Protein AF-A0A9E3Y8P4-F1 (afdb_monomer_lite)

Foldseek 3Di:
DDPQFCVLFLHAQQQLVVLCVVLVQDLVLLVLLLVCLVVLLVCLLVLLLVLVVVQCPPVVSVVLLCVLCVVVVHDSVVSSVVSSVVRSVVSSCLSCCSVVSCGRVNLRVLLVVLLVCVVSVPPLCVVVVSVVSSLVSLLVSLCVPQAVPDFDPDDVPDDDDPNVVSVVSSVSNSSSSVSSVVSSSVSSVSNNVCVVCVVVPNRLSPQDDDSNHTSVVVCVVVVVVVVVVVVVVVVVVVVVVVVVVD

Radius of gyration: 23.37 Å; chains: 1; bounding box: 54×44×91 Å

Structure (mmCIF, N/CA/C/O backbone):
data_AF-A0A9E3Y8P4-F1
#
_entry.id   AF-A0A9E3Y8P4-F1
#
loop_
_atom_site.group_PDB
_atom_site.id
_atom_site.type_symbol
_atom_site.label_atom_id
_atom_site.label_alt_id
_atom_site.label_comp_id
_atom_site.label_asym_id
_atom_site.label_entity_id
_atom_site.label_seq_id
_atom_site.pdbx_PDB_ins_code
_atom_site.Cartn_x
_atom_site.Cartn_y
_atom_site.Cartn_z
_atom_site.occupancy
_atom_site.B_iso_or_equiv
_atom_site.auth_seq_id
_atom_site.auth_comp_id
_atom_site.auth_asym_id
_atom_site.auth_atom_id
_atom_site.pdbx_PDB_model_num
ATOM 1 N N . MET A 1 1 ? -21.099 2.204 9.400 1.00 50.00 1 MET A N 1
ATOM 2 C CA . MET A 1 1 ? -19.645 2.010 9.243 1.00 50.00 1 MET A CA 1
ATOM 3 C C . MET A 1 1 ? -19.016 3.368 9.356 1.00 50.00 1 MET A C 1
ATOM 5 O O . MET A 1 1 ? -19.491 4.284 8.694 1.00 50.00 1 MET A O 1
ATOM 9 N N . HIS A 1 2 ? -18.039 3.498 10.237 1.00 60.56 2 HIS A N 1
ATOM 10 C CA . HIS A 1 2 ? -17.258 4.713 10.353 1.00 60.56 2 HIS A CA 1
ATOM 11 C C . HIS A 1 2 ? -16.521 4.970 9.036 1.00 60.56 2 HIS A C 1
ATOM 13 O O . HIS A 1 2 ? -16.090 4.033 8.356 1.00 60.56 2 HIS A O 1
ATOM 19 N N . ASN A 1 3 ? -16.475 6.232 8.630 1.00 79.00 3 ASN A N 1
ATOM 20 C CA . ASN A 1 3 ? -15.798 6.638 7.412 1.00 79.00 3 ASN A CA 1
ATOM 21 C C . ASN A 1 3 ? -14.308 6.800 7.732 1.00 79.00 3 ASN A C 1
ATOM 23 O O . ASN A 1 3 ? -13.892 7.871 8.151 1.00 79.00 3 ASN A O 1
ATOM 27 N N . LEU A 1 4 ? -13.540 5.717 7.607 1.00 88.12 4 LEU A N 1
ATOM 28 C CA . LEU A 1 4 ? -12.097 5.677 7.868 1.00 88.12 4 LEU A CA 1
ATOM 29 C C . LEU A 1 4 ? -11.310 6.251 6.678 1.00 88.12 4 LEU A C 1
ATOM 31 O O . LEU A 1 4 ? -10.606 5.529 5.968 1.00 88.12 4 LEU A O 1
ATOM 35 N N . ASP A 1 5 ? -11.507 7.542 6.425 1.00 93.81 5 ASP A N 1
ATOM 36 C CA . ASP A 1 5 ? -10.852 8.305 5.364 1.00 93.81 5 ASP A CA 1
ATOM 37 C C . ASP A 1 5 ? -9.776 9.258 5.914 1.00 93.81 5 ASP A C 1
ATOM 39 O O . ASP A 1 5 ? -9.575 9.393 7.127 1.00 93.81 5 ASP A O 1
ATOM 43 N N . ALA A 1 6 ? -9.062 9.934 5.013 1.00 95.56 6 ALA A N 1
ATOM 44 C CA . ALA A 1 6 ? -8.025 10.886 5.386 1.00 95.56 6 ALA A CA 1
ATOM 45 C C . ALA A 1 6 ? -8.557 11.998 6.308 1.00 95.56 6 ALA A C 1
ATOM 47 O O . ALA A 1 6 ? -7.882 12.375 7.264 1.00 95.56 6 ALA A O 1
ATOM 48 N N . ILE A 1 7 ? -9.784 12.485 6.088 1.00 95.19 7 ILE A N 1
ATOM 49 C CA . ILE A 1 7 ? -10.394 13.543 6.911 1.00 95.19 7 ILE A CA 1
ATOM 50 C C . ILE A 1 7 ? -10.632 13.039 8.338 1.00 95.19 7 ILE A C 1
ATOM 52 O O . ILE A 1 7 ? -10.321 13.742 9.308 1.00 95.19 7 ILE A O 1
ATOM 56 N N . HIS A 1 8 ? -11.145 11.818 8.479 1.00 95.56 8 HIS A N 1
ATOM 57 C CA . HIS A 1 8 ? -11.371 11.172 9.766 1.00 95.56 8 HIS A CA 1
ATOM 58 C C . HIS A 1 8 ? -10.068 10.903 10.526 1.00 95.56 8 HIS A C 1
ATOM 60 O O . HIS A 1 8 ? -10.041 11.034 11.749 1.00 95.56 8 HIS A O 1
ATOM 66 N N . PHE A 1 9 ? -8.958 10.648 9.836 1.00 96.44 9 PHE A N 1
ATOM 67 C CA . PHE A 1 9 ? -7.642 10.553 10.477 1.00 96.44 9 PHE A CA 1
ATOM 68 C C . PHE A 1 9 ? -6.912 11.895 10.617 1.00 96.44 9 PHE A C 1
ATOM 70 O O . PHE A 1 9 ? -5.906 11.968 11.310 1.00 96.44 9 PHE A O 1
ATOM 77 N N . GLY A 1 10 ? -7.423 12.983 10.036 1.00 96.75 10 GLY A N 1
ATOM 78 C CA . GLY A 1 10 ? -6.755 14.290 10.061 1.00 96.75 10 GLY A CA 1
ATOM 79 C C . GLY A 1 10 ? -5.543 14.357 9.127 1.00 96.75 10 GLY A C 1
ATOM 80 O O . GLY A 1 10 ? -4.701 15.244 9.257 1.00 96.75 10 GLY A O 1
ATOM 81 N N . ILE A 1 11 ? -5.453 13.427 8.178 1.00 97.75 11 ILE A N 1
ATOM 82 C CA . ILE A 1 11 ? -4.401 13.355 7.171 1.00 97.75 11 ILE A CA 1
ATOM 83 C C . ILE A 1 11 ? -4.663 14.431 6.119 1.00 97.75 11 ILE A C 1
ATOM 85 O O . ILE A 1 11 ? -5.759 14.556 5.569 1.00 97.75 11 ILE A O 1
ATOM 89 N N . ASN A 1 12 ? -3.640 15.231 5.857 1.00 97.12 12 ASN A N 1
ATOM 90 C CA . ASN A 1 12 ? -3.661 16.328 4.904 1.00 97.12 12 ASN A CA 1
ATOM 91 C C . ASN A 1 12 ? -2.316 16.385 4.166 1.00 97.12 12 ASN A C 1
ATOM 93 O O . ASN A 1 12 ? -1.391 15.641 4.479 1.00 97.12 12 ASN A O 1
ATOM 97 N N . GLU A 1 13 ? -2.184 17.264 3.175 1.00 96.44 13 GLU A N 1
ATOM 98 C CA . GLU A 1 13 ? -0.958 17.300 2.371 1.00 96.44 13 GLU A CA 1
ATOM 99 C C . GLU A 1 13 ? 0.291 17.695 3.186 1.00 96.44 13 GLU A C 1
ATOM 101 O O . GLU A 1 13 ? 1.379 17.201 2.903 1.00 96.44 13 GLU A O 1
ATOM 106 N N . SER A 1 14 ? 0.149 18.520 4.233 1.00 96.12 14 SER A N 1
ATOM 107 C CA . SER A 1 14 ? 1.275 18.919 5.088 1.00 96.12 14 SER A CA 1
ATOM 108 C C . SER A 1 14 ? 1.845 17.725 5.857 1.00 96.12 14 SER A C 1
ATOM 110 O O . SER A 1 14 ? 3.028 17.410 5.719 1.00 96.12 14 SER A O 1
ATOM 112 N N . ASN A 1 15 ? 1.013 16.998 6.612 1.00 97.12 15 ASN A N 1
ATOM 113 C CA . ASN A 1 15 ? 1.491 15.830 7.364 1.00 97.12 15 ASN A CA 1
ATOM 114 C C . ASN A 1 15 ? 1.856 14.643 6.451 1.00 97.12 15 ASN A C 1
ATOM 116 O O . ASN A 1 15 ? 2.842 13.950 6.713 1.00 97.12 15 ASN A O 1
ATOM 120 N N . LEU A 1 16 ? 1.180 14.474 5.309 1.00 97.94 16 LEU A N 1
ATOM 121 C CA . LEU A 1 16 ? 1.556 13.467 4.316 1.00 97.94 16 LEU A CA 1
ATOM 122 C C . LEU A 1 16 ? 2.923 13.765 3.677 1.00 97.94 16 LEU A C 1
ATOM 124 O O . LEU A 1 16 ? 3.704 12.841 3.438 1.00 97.94 16 LEU A O 1
ATOM 128 N N . SER A 1 17 ? 3.264 15.040 3.463 1.00 96.94 17 SER A N 1
ATOM 129 C CA . SER A 1 17 ? 4.591 15.418 2.964 1.00 96.94 17 SER A CA 1
ATOM 130 C C . SER A 1 17 ? 5.720 15.007 3.911 1.00 96.94 17 SER A C 1
ATOM 132 O O . SER A 1 17 ? 6.745 14.504 3.447 1.00 96.94 17 SER A O 1
ATOM 134 N N . ARG A 1 18 ? 5.501 15.084 5.232 1.00 97.06 18 ARG A N 1
ATOM 135 C CA . ARG A 1 18 ? 6.465 14.591 6.229 1.00 97.06 18 ARG A CA 1
ATOM 136 C C . ARG A 1 18 ? 6.639 13.084 6.182 1.00 97.06 18 ARG A C 1
ATOM 138 O O . ARG A 1 18 ? 7.753 12.597 6.343 1.00 97.06 18 ARG A O 1
ATOM 145 N N . ARG A 1 19 ? 5.563 12.331 5.938 1.00 97.94 19 ARG A N 1
ATOM 146 C CA . ARG A 1 19 ? 5.650 10.874 5.761 1.00 97.94 19 ARG A CA 1
ATOM 147 C C . ARG A 1 19 ? 6.527 10.524 4.558 1.00 97.94 19 ARG A C 1
ATOM 149 O O . ARG A 1 19 ? 7.381 9.646 4.671 1.00 97.94 19 ARG A O 1
ATOM 156 N N . ARG A 1 20 ? 6.385 11.255 3.442 1.00 98.31 20 ARG A N 1
ATOM 157 C CA . ARG A 1 20 ? 7.263 11.113 2.262 1.00 98.31 20 ARG A CA 1
ATOM 158 C C . ARG A 1 20 ? 8.713 11.491 2.570 1.00 98.31 20 ARG A C 1
ATOM 160 O O . ARG A 1 20 ? 9.615 10.741 2.204 1.00 98.31 20 ARG A O 1
ATOM 167 N N . GLU A 1 21 ? 8.943 12.586 3.294 1.00 97.81 21 GLU A N 1
ATOM 168 C CA . GLU A 1 21 ? 10.281 12.984 3.758 1.00 97.81 21 GLU A CA 1
ATOM 169 C C . GLU A 1 21 ? 10.918 11.900 4.644 1.00 97.81 21 GLU A C 1
ATOM 171 O O . GLU A 1 21 ? 12.069 11.516 4.426 1.00 97.81 21 GLU A O 1
ATOM 176 N N . PHE A 1 22 ? 10.155 11.345 5.590 1.00 98.00 22 PHE A N 1
ATOM 177 C CA . PHE A 1 22 ? 10.608 10.302 6.510 1.00 98.00 22 PHE A CA 1
ATOM 178 C C . PHE A 1 22 ? 11.074 9.041 5.772 1.00 98.00 22 PHE A C 1
ATOM 180 O O . PHE A 1 22 ? 12.139 8.502 6.081 1.00 98.00 22 PHE A O 1
ATOM 187 N N . VAL A 1 23 ? 10.328 8.602 4.751 1.00 98.19 23 VAL A N 1
ATOM 188 C CA . VAL A 1 23 ? 10.732 7.468 3.895 1.00 98.19 23 VAL A CA 1
ATOM 189 C C . VAL A 1 23 ? 11.715 7.870 2.790 1.00 98.19 23 VAL A C 1
ATOM 191 O O . VAL A 1 23 ? 12.126 7.024 2.001 1.00 98.19 23 VAL A O 1
ATOM 194 N N . ARG A 1 24 ? 12.131 9.142 2.739 1.00 98.38 24 ARG A N 1
ATOM 195 C CA . ARG A 1 24 ? 13.047 9.709 1.737 1.00 98.38 24 ARG A CA 1
ATOM 196 C C . ARG A 1 24 ? 12.552 9.543 0.296 1.00 98.38 24 ARG A C 1
ATOM 198 O O . ARG A 1 24 ? 13.364 9.280 -0.593 1.00 98.38 24 ARG A O 1
ATOM 205 N N . LEU A 1 25 ? 11.243 9.666 0.080 1.00 98.38 25 LEU A N 1
ATOM 206 C CA . LEU A 1 25 ? 10.613 9.661 -1.241 1.00 98.38 25 LEU A CA 1
ATOM 207 C C . LEU A 1 25 ? 10.696 11.069 -1.843 1.00 98.38 25 LEU A C 1
ATOM 209 O O . LEU A 1 25 ? 10.019 11.988 -1.382 1.00 98.38 25 LEU A O 1
ATOM 213 N N . THR A 1 26 ? 11.575 11.244 -2.827 1.00 97.50 26 THR A N 1
ATOM 214 C CA . THR A 1 26 ? 11.961 12.547 -3.383 1.00 97.50 26 THR A CA 1
ATOM 215 C C . THR A 1 26 ? 11.425 12.762 -4.800 1.00 97.50 26 THR A C 1
ATOM 217 O O . THR A 1 26 ? 10.903 11.853 -5.448 1.00 97.50 26 THR A O 1
ATOM 220 N N . ALA A 1 27 ? 11.620 13.972 -5.330 1.00 97.44 27 ALA A N 1
ATOM 221 C CA . ALA A 1 27 ? 11.331 14.279 -6.730 1.00 97.44 27 ALA A CA 1
ATOM 222 C C . ALA A 1 27 ? 12.151 13.420 -7.719 1.00 97.44 27 ALA A C 1
ATOM 224 O O . ALA A 1 27 ? 11.674 13.125 -8.813 1.00 97.44 27 ALA A O 1
ATOM 225 N N . GLU A 1 28 ? 13.358 12.976 -7.347 1.00 98.00 28 GLU A N 1
ATOM 226 C CA . GLU A 1 28 ? 14.173 12.077 -8.182 1.00 98.00 28 GLU A CA 1
ATOM 227 C C . GLU A 1 28 ? 13.549 10.680 -8.284 1.00 98.00 28 GLU A C 1
ATOM 229 O O . GLU A 1 28 ? 13.568 10.069 -9.357 1.00 98.00 28 GLU A O 1
ATOM 234 N N . ASP A 1 29 ? 12.942 10.193 -7.196 1.00 98.69 29 ASP A N 1
ATOM 235 C CA . ASP A 1 29 ? 12.161 8.954 -7.218 1.00 98.69 29 ASP A CA 1
ATOM 236 C C . ASP A 1 29 ? 10.940 9.109 -8.137 1.00 98.69 29 ASP A C 1
ATOM 238 O O . ASP A 1 29 ? 10.631 8.207 -8.914 1.00 98.69 29 ASP A O 1
ATOM 242 N N . ALA A 1 30 ? 10.275 10.270 -8.108 1.00 98.50 30 ALA A N 1
ATOM 243 C CA . ALA A 1 30 ? 9.147 10.547 -8.994 1.00 98.50 30 ALA A CA 1
ATOM 244 C C . ALA A 1 30 ? 9.559 10.561 -10.475 1.00 98.50 30 ALA A C 1
ATOM 246 O O . ALA A 1 30 ? 8.845 10.006 -11.307 1.00 98.50 30 ALA A O 1
ATOM 247 N N . VAL A 1 31 ? 10.709 11.149 -10.822 1.00 98.50 31 VAL A N 1
ATOM 248 C CA . VAL A 1 31 ? 11.250 11.085 -12.193 1.00 98.50 31 VAL A CA 1
ATOM 249 C C . VAL A 1 31 ? 11.540 9.635 -12.585 1.00 98.50 31 VAL A C 1
ATOM 251 O O . VAL A 1 31 ? 11.034 9.171 -13.606 1.00 98.50 31 VAL A O 1
ATOM 254 N N . THR A 1 32 ? 12.265 8.904 -11.734 1.00 98.44 32 THR A N 1
ATOM 255 C CA . THR A 1 32 ? 12.636 7.499 -11.971 1.00 98.44 32 THR A CA 1
ATOM 256 C C . THR A 1 32 ? 11.401 6.624 -12.208 1.00 98.44 32 THR A C 1
ATOM 258 O O . THR A 1 32 ? 11.361 5.837 -13.150 1.00 98.44 32 THR A O 1
ATOM 261 N N . LEU A 1 33 ? 10.359 6.767 -11.384 1.00 98.69 33 LEU A N 1
ATOM 262 C CA . LEU A 1 33 ? 9.161 5.935 -11.493 1.00 98.69 33 LEU A CA 1
ATOM 263 C C . LEU A 1 33 ? 8.238 6.355 -12.645 1.00 98.69 33 LEU A C 1
ATOM 265 O O . LEU A 1 33 ? 7.609 5.479 -13.237 1.00 98.69 33 LEU A O 1
ATOM 269 N N . LYS A 1 34 ? 8.212 7.637 -13.041 1.00 98.62 34 LYS A N 1
ATOM 270 C CA . LYS A 1 34 ? 7.500 8.084 -14.256 1.00 98.62 34 LYS A CA 1
ATOM 271 C C . LYS A 1 34 ? 8.059 7.437 -15.518 1.00 98.62 34 LYS A C 1
ATOM 273 O O . LYS A 1 34 ? 7.292 6.961 -16.351 1.00 98.62 34 LYS A O 1
ATOM 278 N N . GLU A 1 35 ? 9.384 7.385 -15.647 1.00 98.38 35 GLU A N 1
ATOM 279 C CA . GLU A 1 35 ? 10.054 6.756 -16.796 1.00 98.38 35 GLU A CA 1
ATOM 280 C C . GLU A 1 35 ? 9.741 5.254 -16.900 1.00 98.38 35 GLU A C 1
ATOM 282 O O . GLU A 1 35 ? 9.720 4.691 -17.994 1.00 98.38 35 GLU A O 1
ATOM 287 N N . MET A 1 36 ? 9.418 4.623 -15.769 1.00 98.69 36 MET A N 1
ATOM 288 C CA . MET A 1 36 ? 9.113 3.197 -15.659 1.00 98.69 36 MET A CA 1
ATOM 289 C C . MET A 1 36 ? 7.616 2.857 -15.773 1.00 98.69 36 MET A C 1
ATOM 291 O O . MET A 1 36 ? 7.264 1.679 -15.703 1.00 98.69 36 MET A O 1
ATOM 295 N N . ILE A 1 37 ? 6.727 3.835 -15.997 1.00 98.75 37 ILE A N 1
ATOM 296 C CA . ILE A 1 37 ? 5.281 3.586 -16.167 1.00 98.75 37 ILE A CA 1
ATOM 297 C C . ILE A 1 37 ? 4.988 2.587 -17.304 1.00 98.75 37 ILE A C 1
ATOM 299 O O . ILE A 1 37 ? 4.241 1.639 -17.050 1.00 98.75 37 ILE A O 1
ATOM 303 N N . PRO A 1 38 ? 5.563 2.718 -18.523 1.00 98.62 38 PRO A N 1
ATOM 304 C CA . PRO A 1 38 ? 5.308 1.752 -19.594 1.00 98.62 38 PRO A CA 1
ATOM 305 C C . PRO A 1 38 ? 5.752 0.336 -19.211 1.00 98.62 38 PRO A C 1
ATOM 307 O O . PRO A 1 38 ? 5.013 -0.624 -19.404 1.00 98.62 38 PRO A O 1
ATOM 310 N N . TRP A 1 39 ? 6.920 0.215 -18.568 1.00 98.56 39 TRP A N 1
ATOM 311 C CA . TRP A 1 39 ? 7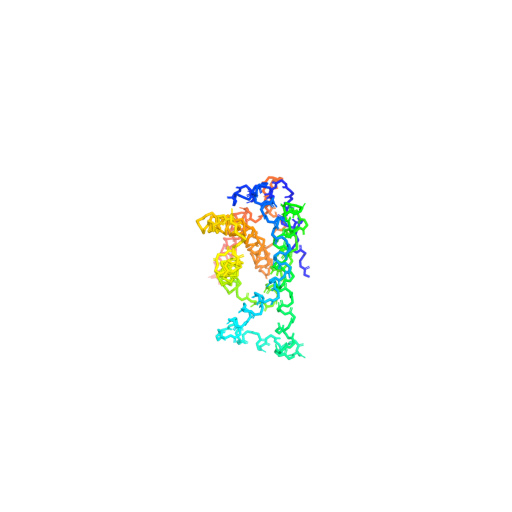.413 -1.070 -18.075 1.00 98.56 39 TRP A CA 1
ATOM 312 C C . TRP A 1 39 ? 6.445 -1.695 -17.062 1.00 98.56 39 TRP A C 1
ATOM 314 O O . TRP A 1 39 ? 6.139 -2.884 -17.154 1.00 98.56 39 TRP A O 1
ATOM 324 N N . ALA A 1 40 ? 5.921 -0.900 -16.125 1.00 98.56 40 ALA A N 1
ATOM 325 C CA . ALA A 1 40 ? 4.958 -1.379 -15.143 1.00 98.56 40 ALA A CA 1
ATOM 326 C C . ALA A 1 40 ? 3.656 -1.858 -15.803 1.00 98.56 40 ALA A C 1
ATOM 328 O O . ALA A 1 40 ? 3.136 -2.904 -15.423 1.00 98.56 40 ALA A O 1
ATOM 329 N N . GLN A 1 41 ? 3.154 -1.139 -16.812 1.00 98.62 41 GLN A N 1
ATOM 330 C CA . GLN A 1 41 ? 1.955 -1.525 -17.566 1.00 98.62 41 GLN A CA 1
ATOM 331 C C . GLN A 1 41 ? 2.132 -2.870 -18.283 1.00 98.62 41 GLN A C 1
ATOM 333 O O . GLN A 1 41 ? 1.236 -3.715 -18.215 1.00 98.62 41 GLN A O 1
ATOM 338 N N . ASP A 1 42 ? 3.297 -3.096 -18.892 1.00 98.50 42 ASP A N 1
ATOM 339 C CA . ASP A 1 42 ? 3.603 -4.336 -19.611 1.00 98.50 42 ASP A CA 1
ATOM 340 C C . ASP A 1 42 ? 3.759 -5.545 -18.666 1.00 98.50 42 ASP A C 1
ATOM 342 O O . ASP A 1 42 ? 3.384 -6.668 -19.018 1.00 98.50 42 ASP A O 1
ATOM 346 N N . HIS A 1 43 ? 4.260 -5.332 -17.443 1.00 98.50 43 HIS A N 1
ATOM 347 C CA . HIS A 1 43 ? 4.623 -6.420 -16.521 1.00 98.50 43 HIS A CA 1
ATOM 348 C C . HIS A 1 43 ? 3.611 -6.684 -15.400 1.00 98.50 43 HIS A C 1
ATOM 350 O O . HIS A 1 43 ? 3.609 -7.782 -14.829 1.00 98.50 43 HIS A O 1
ATOM 356 N N . ALA A 1 44 ? 2.720 -5.734 -15.102 1.00 98.56 44 ALA A N 1
ATOM 357 C CA . ALA A 1 44 ? 1.800 -5.804 -13.966 1.00 98.56 44 ALA A CA 1
ATOM 358 C C . ALA A 1 44 ? 0.969 -7.090 -13.917 1.00 98.56 44 ALA A C 1
ATOM 360 O O . ALA A 1 44 ? 0.847 -7.717 -12.863 1.00 98.56 44 ALA A O 1
ATOM 361 N N . SER A 1 45 ? 0.435 -7.522 -15.061 1.00 98.69 45 SER A N 1
ATOM 362 C CA . SER A 1 45 ? -0.400 -8.728 -15.129 1.00 98.69 45 SER A CA 1
ATOM 363 C C . SER A 1 45 ? 0.390 -10.006 -14.825 1.00 98.69 45 SER A C 1
ATOM 365 O O . SER A 1 45 ? -0.111 -10.893 -14.132 1.00 98.69 45 SER A O 1
ATOM 367 N N . ALA A 1 46 ? 1.630 -10.108 -15.314 1.00 98.62 46 ALA A N 1
ATOM 368 C CA . ALA A 1 46 ? 2.480 -11.273 -15.079 1.00 98.62 46 ALA A CA 1
ATOM 369 C C . ALA A 1 46 ? 2.917 -11.355 -13.610 1.00 98.62 46 ALA A C 1
ATOM 371 O O . ALA A 1 46 ? 2.764 -12.400 -12.977 1.00 98.62 46 ALA A O 1
ATOM 372 N N . ILE A 1 47 ? 3.362 -10.230 -13.042 1.00 98.69 47 ILE A N 1
ATOM 373 C CA . ILE A 1 47 ? 3.775 -10.147 -11.636 1.00 98.69 47 ILE A CA 1
ATOM 374 C C . ILE A 1 47 ? 2.599 -10.442 -10.699 1.00 98.69 47 ILE A C 1
ATOM 376 O O . ILE A 1 47 ? 2.757 -11.203 -9.746 1.00 98.69 47 ILE A O 1
ATOM 380 N N . ALA A 1 48 ? 1.402 -9.914 -10.980 1.00 98.69 48 ALA A N 1
ATOM 381 C CA . ALA A 1 48 ? 0.210 -10.206 -10.185 1.00 98.69 48 ALA A CA 1
ATOM 382 C C . ALA A 1 48 ? -0.153 -11.700 -10.203 1.00 98.69 48 ALA A C 1
ATOM 384 O O . ALA A 1 48 ? -0.501 -12.269 -9.166 1.00 98.69 48 ALA A O 1
ATOM 385 N N . ARG A 1 49 ? -0.030 -12.356 -11.363 1.00 98.69 49 ARG A N 1
ATOM 386 C CA . ARG A 1 49 ? -0.250 -13.801 -11.487 1.00 98.69 49 ARG A CA 1
ATOM 387 C C . ARG A 1 49 ? 0.754 -14.598 -10.651 1.00 98.69 49 ARG A C 1
ATOM 389 O O . ARG A 1 49 ? 0.333 -15.485 -9.914 1.00 98.69 49 ARG A O 1
ATOM 396 N N . GLU A 1 50 ? 2.048 -14.284 -10.739 1.00 98.69 50 GLU A N 1
ATOM 397 C CA . GLU A 1 50 ? 3.097 -14.951 -9.945 1.00 98.69 50 GLU A CA 1
ATOM 398 C C . GLU A 1 50 ? 2.893 -14.733 -8.435 1.00 98.69 50 GLU A C 1
ATOM 400 O O . GLU A 1 50 ? 3.009 -15.665 -7.637 1.00 98.69 50 GLU A O 1
ATOM 405 N N . PHE A 1 51 ? 2.491 -13.524 -8.043 1.00 98.62 51 PHE A N 1
ATOM 406 C CA . PHE A 1 51 ? 2.169 -13.184 -6.660 1.00 98.62 51 PHE A CA 1
ATOM 407 C C . PHE A 1 51 ? 1.026 -14.044 -6.102 1.00 98.62 51 PHE A C 1
ATOM 409 O O . PHE A 1 51 ? 1.124 -14.570 -4.989 1.00 98.62 51 PHE A O 1
ATOM 416 N N . TYR A 1 52 ? -0.044 -14.250 -6.875 1.00 98.44 52 TYR A N 1
ATOM 417 C CA . TYR A 1 52 ? -1.139 -15.126 -6.457 1.00 98.44 52 TYR A CA 1
ATOM 418 C C . TYR A 1 52 ? -0.837 -16.615 -6.636 1.00 98.44 52 TYR A C 1
ATOM 420 O O . TYR A 1 52 ? -1.347 -17.408 -5.848 1.00 98.44 52 TYR A O 1
ATOM 428 N N . ASP A 1 53 ? 0.030 -17.025 -7.566 1.00 98.50 53 ASP A N 1
ATOM 429 C CA . ASP A 1 53 ? 0.548 -18.401 -7.590 1.00 98.50 53 ASP A CA 1
ATOM 430 C C . ASP A 1 53 ? 1.172 -18.755 -6.228 1.00 98.50 53 ASP A C 1
ATOM 432 O O . ASP A 1 53 ? 0.815 -19.774 -5.626 1.00 98.50 53 ASP A O 1
ATOM 436 N N . TRP A 1 54 ? 2.001 -17.865 -5.674 1.00 98.06 54 TRP A N 1
ATOM 437 C CA . TRP A 1 54 ? 2.545 -18.034 -4.328 1.00 98.06 54 TRP A CA 1
ATOM 438 C C . TRP A 1 54 ? 1.454 -18.027 -3.247 1.00 98.06 54 TRP A C 1
ATOM 440 O O . TRP A 1 54 ? 1.361 -18.988 -2.474 1.00 98.06 54 TRP A O 1
ATOM 450 N N . GLN A 1 55 ? 0.590 -17.007 -3.194 1.00 97.75 55 GLN A N 1
ATOM 451 C CA . GLN A 1 55 ? -0.401 -16.912 -2.113 1.00 97.75 55 GLN A CA 1
ATOM 452 C C . GLN A 1 55 ? -1.431 -18.057 -2.112 1.00 97.75 55 GLN A C 1
ATOM 454 O O . GLN A 1 55 ? -1.895 -18.457 -1.043 1.00 97.75 55 GLN A O 1
ATOM 459 N N . PHE A 1 56 ? -1.780 -18.618 -3.272 1.00 97.69 56 PHE A N 1
ATOM 460 C CA . PHE A 1 56 ? -2.651 -19.797 -3.360 1.00 97.69 56 PHE A CA 1
ATOM 461 C C . PHE A 1 56 ? -1.903 -21.119 -3.111 1.00 97.69 56 PHE A C 1
ATOM 463 O O . PHE A 1 56 ? -2.548 -22.135 -2.852 1.00 97.69 56 PHE A O 1
ATOM 470 N N . SER A 1 57 ? -0.566 -21.122 -3.134 1.00 97.31 57 SER A N 1
ATOM 471 C CA . SER A 1 57 ? 0.253 -22.281 -2.745 1.00 97.31 57 SER A CA 1
ATOM 472 C C . SER A 1 57 ? 0.523 -22.348 -1.235 1.00 97.31 57 SER A C 1
ATOM 474 O O . SER A 1 57 ? 0.644 -23.435 -0.661 1.00 97.31 57 SER A O 1
ATOM 476 N N . PHE A 1 58 ? 0.577 -21.197 -0.556 1.00 97.38 58 PHE A N 1
ATOM 477 C CA . PHE A 1 58 ? 0.799 -21.140 0.884 1.00 97.38 58 PHE A CA 1
ATOM 478 C C . PHE A 1 58 ? -0.482 -21.511 1.646 1.00 97.38 58 PHE A C 1
ATOM 480 O O . PHE A 1 58 ? -1.501 -20.825 1.588 1.00 97.38 58 PHE A O 1
ATOM 487 N N . ARG A 1 59 ? -0.437 -22.625 2.390 1.00 97.38 59 ARG A N 1
ATOM 488 C CA . ARG A 1 59 ? -1.624 -23.248 3.010 1.00 97.38 59 ARG A CA 1
ATOM 489 C C . ARG A 1 59 ? -2.529 -22.280 3.800 1.00 97.38 59 ARG A C 1
ATOM 491 O O . ARG A 1 59 ? -3.739 -22.330 3.580 1.00 97.38 59 ARG A O 1
ATOM 498 N N . PRO A 1 60 ? -2.020 -21.425 4.713 1.00 97.12 60 PRO A N 1
ATOM 499 C CA . PRO A 1 60 ? -2.870 -20.494 5.460 1.00 97.12 60 PRO A CA 1
ATOM 500 C C . PRO A 1 60 ? -3.651 -19.498 4.591 1.00 97.12 60 PRO A C 1
ATOM 502 O O . PRO A 1 60 ? -4.842 -19.307 4.832 1.00 97.12 60 PRO A O 1
ATOM 505 N N . THR A 1 61 ? -3.019 -18.890 3.585 1.00 97.00 61 THR A N 1
ATOM 506 C CA . THR A 1 61 ? -3.669 -17.924 2.680 1.00 97.00 61 THR A CA 1
ATOM 507 C C . THR A 1 61 ? -4.587 -18.624 1.681 1.00 97.00 61 THR A C 1
ATOM 509 O O . THR A 1 61 ? -5.705 -18.170 1.460 1.00 97.00 61 THR A O 1
ATOM 512 N N . ALA A 1 62 ? -4.198 -19.797 1.172 1.00 97.19 62 ALA A N 1
ATOM 513 C CA . ALA A 1 62 ? -5.053 -20.622 0.316 1.00 97.19 62 ALA A CA 1
ATOM 514 C C . ALA A 1 62 ? -6.371 -21.016 1.009 1.00 97.19 62 ALA A C 1
ATOM 516 O O . ALA A 1 62 ? -7.449 -20.949 0.408 1.00 97.19 62 ALA A O 1
ATOM 517 N N . ARG A 1 63 ? -6.297 -21.382 2.298 1.00 97.50 63 ARG A N 1
ATOM 518 C CA . ARG A 1 63 ? -7.483 -21.646 3.123 1.00 97.50 63 ARG A CA 1
ATOM 519 C C . ARG A 1 63 ? -8.343 -20.392 3.272 1.00 97.50 63 ARG A C 1
ATOM 521 O O . ARG A 1 63 ? -9.539 -20.471 3.015 1.00 97.50 63 ARG A O 1
ATOM 528 N N . PHE A 1 64 ? -7.734 -19.252 3.609 1.00 97.62 64 PHE A N 1
ATOM 529 C CA . PHE A 1 64 ? -8.445 -17.975 3.722 1.00 97.62 64 PHE A CA 1
ATOM 530 C C . PHE A 1 64 ? -9.217 -17.633 2.437 1.00 97.62 64 PHE A C 1
ATOM 532 O O . PHE A 1 64 ? -10.408 -17.339 2.500 1.00 97.62 64 PHE A O 1
ATOM 539 N N . PHE A 1 65 ? -8.589 -17.741 1.261 1.00 97.25 65 PHE A N 1
ATOM 540 C CA . PHE A 1 65 ? -9.272 -17.471 -0.009 1.00 97.25 65 PHE A CA 1
ATOM 541 C C . PHE A 1 65 ? -10.408 -18.447 -0.297 1.00 97.25 65 PHE A C 1
ATOM 543 O O . PHE A 1 65 ? -11.450 -18.034 -0.800 1.00 97.25 65 PHE A O 1
ATOM 550 N N . SER A 1 66 ? -10.231 -19.727 0.033 1.00 97.25 66 SER A N 1
ATOM 551 C CA . SER A 1 66 ? -11.270 -20.744 -0.167 1.00 97.25 66 SER A CA 1
ATOM 552 C C . SER A 1 66 ? -12.500 -20.466 0.703 1.00 97.25 66 SER A C 1
ATOM 554 O O . SER A 1 66 ? -13.628 -20.488 0.212 1.00 97.25 66 SER A O 1
ATOM 556 N N . GLU A 1 67 ? -12.285 -20.139 1.979 1.00 97.38 67 GLU A N 1
ATOM 557 C CA . GLU A 1 67 ? -13.346 -19.760 2.921 1.00 97.38 67 GLU A CA 1
ATOM 558 C C . GLU A 1 67 ? -14.028 -18.451 2.501 1.00 97.38 67 GLU A C 1
ATOM 560 O O . GLU A 1 67 ? -15.257 -18.349 2.514 1.00 97.38 67 GLU A O 1
ATOM 565 N N . PHE A 1 68 ? -13.244 -17.461 2.069 1.00 96.50 68 PHE A N 1
ATOM 566 C CA . PHE A 1 68 ? -13.768 -16.186 1.590 1.00 96.50 68 PHE A CA 1
ATOM 567 C C . PHE A 1 68 ? -14.612 -16.348 0.318 1.00 96.50 68 PHE A C 1
ATOM 569 O O . PHE A 1 68 ? -15.707 -15.788 0.239 1.00 96.50 68 PHE A O 1
ATOM 576 N N . ALA A 1 69 ? -14.148 -17.146 -0.649 1.00 97.12 69 ALA A N 1
ATOM 577 C CA . ALA A 1 69 ? -14.888 -17.458 -1.871 1.00 97.12 69 ALA A CA 1
ATOM 578 C C . ALA A 1 69 ? -16.233 -18.128 -1.550 1.00 97.12 69 ALA A C 1
ATOM 580 O O . ALA A 1 69 ? -17.274 -17.679 -2.034 1.00 97.12 69 ALA A O 1
ATOM 581 N N . ALA A 1 70 ? -16.225 -19.123 -0.654 1.00 97.31 70 ALA A N 1
ATOM 582 C CA . ALA A 1 70 ? -17.437 -19.797 -0.193 1.00 97.31 70 ALA A CA 1
ATOM 583 C C . ALA A 1 70 ? -18.417 -18.824 0.484 1.00 97.31 70 ALA A C 1
ATOM 585 O O . ALA A 1 70 ? -19.597 -18.801 0.135 1.00 97.31 70 ALA A O 1
ATOM 586 N N . LYS A 1 71 ? -17.932 -17.957 1.387 1.00 96.56 71 LYS A N 1
ATOM 587 C CA . LYS A 1 71 ? -18.752 -16.931 2.060 1.00 96.56 71 LYS A CA 1
ATOM 588 C C . LYS A 1 71 ? -19.376 -15.934 1.078 1.00 96.56 71 LYS A C 1
ATOM 590 O O . LYS A 1 71 ? -20.471 -15.436 1.324 1.00 96.56 71 LYS A O 1
ATOM 595 N N . ARG A 1 72 ? -18.680 -15.617 -0.016 1.00 95.06 72 ARG A N 1
ATOM 596 C CA . ARG A 1 72 ? -19.144 -14.692 -1.063 1.00 95.06 72 ARG A CA 1
ATOM 597 C C . ARG A 1 72 ? -19.992 -15.370 -2.144 1.00 95.06 72 ARG A C 1
ATOM 599 O O . ARG A 1 72 ? -20.529 -14.661 -2.988 1.00 95.06 72 ARG A O 1
ATOM 606 N N . GLY A 1 73 ? -20.116 -16.700 -2.130 1.00 96.81 73 GLY A N 1
ATOM 607 C CA . GLY A 1 73 ? -20.844 -17.451 -3.153 1.00 96.81 73 GLY A CA 1
ATOM 608 C C . GLY A 1 73 ? -20.199 -17.381 -4.542 1.00 96.81 73 GLY A C 1
ATOM 609 O O . GLY A 1 73 ? -20.907 -17.460 -5.542 1.00 96.81 73 GLY A O 1
ATOM 610 N N . VAL A 1 74 ? -18.875 -17.205 -4.616 1.00 97.81 74 VAL A N 1
ATOM 611 C CA . VAL A 1 74 ? -18.113 -17.142 -5.877 1.00 97.81 74 VAL A CA 1
ATOM 612 C C . VAL A 1 74 ? -17.153 -18.320 -5.982 1.00 97.81 74 VAL A C 1
ATOM 614 O O . VAL A 1 74 ? -16.749 -18.895 -4.969 1.00 97.81 74 VAL A O 1
ATOM 617 N N . SER A 1 75 ? -16.746 -18.685 -7.200 1.00 98.06 75 SER A N 1
ATOM 618 C CA . SER A 1 75 ? -15.711 -19.706 -7.352 1.00 98.06 75 SER A CA 1
ATOM 619 C C . SER A 1 75 ? -14.342 -19.162 -6.928 1.00 98.06 75 SER A C 1
ATOM 621 O O . SER A 1 75 ? -14.048 -17.971 -7.060 1.00 98.06 75 SER A O 1
ATOM 623 N N . VAL A 1 76 ? -13.462 -20.053 -6.463 1.00 97.75 76 VAL A N 1
ATOM 624 C CA . VAL A 1 76 ? -12.066 -19.702 -6.143 1.00 97.75 76 VAL A CA 1
ATOM 625 C C . VAL A 1 76 ? -11.349 -19.130 -7.373 1.00 97.75 76 VAL A C 1
ATOM 627 O O . VAL A 1 76 ? -10.551 -18.204 -7.249 1.00 97.75 76 VAL A O 1
ATOM 630 N N . GLY A 1 77 ? -11.675 -19.631 -8.569 1.00 98.06 77 GLY A N 1
ATOM 631 C CA . GLY A 1 77 ? -11.130 -19.119 -9.824 1.00 98.06 77 GLY A CA 1
ATOM 632 C C . GLY A 1 77 ? -11.565 -17.684 -10.126 1.00 98.06 77 GLY A C 1
ATOM 633 O O . GLY A 1 77 ? -10.746 -16.894 -10.587 1.00 98.06 77 GLY A O 1
ATOM 634 N N . ASP A 1 78 ? -12.825 -17.324 -9.865 1.00 98.12 78 ASP A N 1
ATOM 635 C CA . ASP A 1 78 ? -13.322 -15.955 -10.081 1.00 98.12 78 ASP A CA 1
ATOM 636 C C . ASP A 1 78 ? -12.710 -14.982 -9.076 1.00 98.12 78 ASP A C 1
ATOM 638 O O . ASP A 1 78 ? -12.262 -13.900 -9.457 1.00 98.12 78 ASP A O 1
ATOM 642 N N . LEU A 1 79 ? -12.631 -15.397 -7.805 1.00 97.81 79 LEU A N 1
ATOM 643 C CA . LEU A 1 79 ? -11.936 -14.639 -6.767 1.00 97.81 79 LEU A CA 1
ATOM 644 C C . LEU A 1 79 ? -10.491 -14.364 -7.190 1.00 97.81 79 LEU A C 1
ATOM 646 O O . LEU A 1 79 ? -10.065 -13.212 -7.183 1.00 97.81 79 LEU A O 1
ATOM 650 N N . ARG A 1 80 ? -9.763 -15.404 -7.610 1.00 98.31 80 ARG A N 1
ATOM 651 C CA . ARG A 1 80 ? -8.368 -15.284 -8.033 1.00 98.31 80 ARG A CA 1
ATOM 652 C C . ARG A 1 80 ? -8.192 -14.307 -9.199 1.00 98.31 80 ARG A C 1
ATOM 654 O O . ARG A 1 80 ? -7.322 -13.451 -9.117 1.00 98.31 80 ARG A O 1
ATOM 661 N N . ARG A 1 81 ? -9.035 -14.368 -10.236 1.00 98.38 81 ARG A N 1
ATOM 662 C CA . ARG A 1 81 ? -8.943 -13.430 -11.374 1.00 98.38 81 ARG A CA 1
ATOM 663 C C . ARG A 1 81 ? -9.187 -11.977 -10.964 1.00 98.38 81 ARG A C 1
ATOM 665 O O . ARG A 1 81 ? -8.499 -11.083 -11.447 1.00 98.38 81 ARG A O 1
ATOM 672 N N . ASN A 1 82 ? -10.142 -11.736 -10.065 1.00 97.88 82 ASN A N 1
ATOM 673 C CA . ASN A 1 82 ? -10.408 -10.388 -9.553 1.00 97.88 82 ASN A CA 1
ATOM 674 C C . ASN A 1 82 ? -9.242 -9.858 -8.712 1.00 97.88 82 ASN A C 1
ATOM 676 O O . ASN A 1 82 ? -8.876 -8.692 -8.833 1.00 97.88 82 ASN A O 1
ATOM 680 N N . LEU A 1 83 ? -8.660 -10.726 -7.885 1.00 97.69 83 LEU A N 1
ATOM 681 C CA . LEU A 1 83 ? -7.490 -10.424 -7.073 1.00 97.69 83 LEU A CA 1
ATOM 682 C C . LEU A 1 83 ? -6.266 -10.094 -7.947 1.00 97.69 83 LEU A C 1
ATOM 684 O O . LEU A 1 83 ? -5.656 -9.044 -7.766 1.00 97.69 83 LEU A O 1
ATOM 688 N N . GLU A 1 84 ? -5.960 -10.928 -8.946 1.00 98.62 84 GLU A N 1
ATOM 689 C CA . GLU A 1 84 ? -4.877 -10.688 -9.913 1.00 98.62 84 GLU A CA 1
ATOM 690 C C . GLU A 1 84 ? -5.066 -9.357 -10.654 1.00 98.62 84 GLU A C 1
ATOM 692 O O . GLU A 1 84 ? -4.126 -8.571 -10.756 1.00 98.62 84 GLU A O 1
ATOM 697 N N . LYS A 1 85 ? -6.291 -9.057 -11.104 1.00 98.69 85 LYS A N 1
ATOM 698 C CA . LYS A 1 85 ? -6.603 -7.778 -11.753 1.00 98.69 85 LYS A CA 1
ATOM 699 C C . LYS A 1 85 ? -6.353 -6.585 -10.823 1.00 98.69 85 LYS A C 1
ATOM 701 O O . LYS A 1 85 ? -5.665 -5.650 -11.218 1.00 98.69 85 LYS A O 1
ATOM 706 N N . ALA A 1 86 ? -6.878 -6.624 -9.598 1.00 98.00 86 ALA A N 1
ATOM 707 C CA . ALA A 1 86 ? -6.714 -5.534 -8.635 1.00 98.00 86 ALA A CA 1
ATOM 708 C C . ALA A 1 86 ? -5.239 -5.316 -8.247 1.00 98.00 86 ALA A C 1
ATOM 710 O O . ALA A 1 86 ? -4.800 -4.179 -8.086 1.00 98.00 86 ALA A O 1
ATOM 711 N N . GLN A 1 87 ? -4.461 -6.396 -8.131 1.00 98.25 87 GLN A N 1
ATOM 712 C CA . GLN A 1 87 ? -3.028 -6.317 -7.851 1.00 98.25 87 GLN A CA 1
ATOM 713 C C . GLN A 1 87 ? -2.241 -5.746 -9.038 1.00 98.25 87 GLN A C 1
ATOM 715 O O . GLN A 1 87 ? -1.321 -4.960 -8.824 1.00 98.25 87 GLN A O 1
ATOM 720 N N . ALA A 1 88 ? -2.605 -6.095 -10.276 1.00 98.69 88 ALA A N 1
ATOM 721 C CA . ALA A 1 88 ? -1.991 -5.518 -11.469 1.00 98.69 88 ALA A CA 1
ATOM 722 C C . ALA A 1 88 ? -2.284 -4.010 -11.579 1.00 98.69 88 ALA A C 1
ATOM 724 O O . ALA A 1 88 ? -1.373 -3.219 -11.816 1.00 98.69 88 ALA A O 1
ATOM 725 N N . GLU A 1 89 ? -3.531 -3.596 -11.335 1.00 98.56 89 GLU A N 1
ATOM 726 C CA . GLU A 1 89 ? -3.912 -2.177 -11.276 1.00 98.56 89 GLU A CA 1
ATOM 727 C C . GLU A 1 89 ? -3.119 -1.434 -10.191 1.00 98.56 89 GLU A C 1
ATOM 729 O O . GLU A 1 89 ? -2.554 -0.372 -10.453 1.00 98.56 89 GLU A O 1
ATOM 734 N N . TYR A 1 90 ? -2.991 -2.026 -8.999 1.00 98.31 90 TYR A N 1
ATOM 735 C CA . TYR A 1 90 ? -2.148 -1.474 -7.941 1.00 98.31 90 TYR A CA 1
ATOM 736 C C . TYR A 1 90 ? -0.680 -1.349 -8.366 1.00 98.31 90 TYR A C 1
ATOM 738 O O . TYR A 1 90 ? -0.064 -0.325 -8.081 1.00 98.31 90 TYR A O 1
ATOM 746 N N . MET A 1 91 ? -0.120 -2.345 -9.063 1.00 98.25 91 MET A N 1
ATOM 747 C CA . MET A 1 91 ? 1.253 -2.250 -9.557 1.00 98.25 91 MET A CA 1
ATOM 748 C C . MET A 1 91 ? 1.438 -1.022 -10.431 1.00 98.25 91 MET A C 1
ATOM 750 O O . MET A 1 91 ? 2.365 -0.262 -10.193 1.00 98.25 91 MET A O 1
ATOM 754 N N . VAL A 1 92 ? 0.553 -0.802 -11.402 1.00 98.75 92 VAL A N 1
ATOM 755 C CA . VAL A 1 92 ? 0.631 0.375 -12.274 1.00 98.75 92 VAL A CA 1
ATOM 756 C C . VAL A 1 92 ? 0.516 1.662 -11.454 1.00 98.75 92 VAL A C 1
ATOM 758 O O . VAL A 1 92 ? 1.289 2.593 -11.669 1.00 98.75 92 VAL A O 1
ATOM 761 N N . GLU A 1 93 ? -0.375 1.694 -10.462 1.00 98.56 93 GLU A N 1
ATOM 762 C CA . GLU A 1 93 ? -0.578 2.859 -9.595 1.00 98.56 93 GLU A CA 1
ATOM 763 C C . GLU A 1 93 ? 0.640 3.248 -8.763 1.00 98.56 93 GLU A C 1
ATOM 765 O O . GLU A 1 93 ? 0.852 4.439 -8.541 1.00 98.56 93 GLU A O 1
ATOM 770 N N . VAL A 1 94 ? 1.459 2.286 -8.335 1.00 98.56 94 VAL A N 1
ATOM 771 C CA . VAL A 1 94 ? 2.723 2.572 -7.634 1.00 98.56 94 VAL A CA 1
ATOM 772 C C . VAL A 1 94 ? 3.618 3.479 -8.483 1.00 98.56 94 VAL A C 1
ATOM 774 O O . VAL A 1 94 ? 4.237 4.398 -7.947 1.00 98.56 94 VAL A O 1
ATOM 777 N N . PHE A 1 95 ? 3.633 3.275 -9.805 1.00 98.81 95 PHE A N 1
ATOM 778 C CA . PHE A 1 95 ? 4.424 4.071 -10.745 1.00 98.81 95 PHE A CA 1
ATOM 779 C C . PHE A 1 95 ? 3.692 5.344 -11.174 1.00 98.81 95 PHE A C 1
ATOM 781 O O . PHE A 1 95 ? 4.268 6.427 -11.106 1.00 98.81 95 PHE A O 1
ATOM 788 N N . THR A 1 96 ? 2.413 5.263 -11.558 1.00 98.69 96 THR A N 1
ATOM 789 C CA . THR A 1 96 ? 1.657 6.452 -12.001 1.00 98.69 96 THR A CA 1
ATOM 790 C C . THR A 1 96 ? 1.387 7.432 -10.860 1.00 98.69 96 THR A C 1
ATOM 792 O O . THR A 1 96 ? 1.231 8.624 -11.101 1.00 98.69 96 THR A O 1
ATOM 795 N N . GLY A 1 97 ? 1.401 6.979 -9.602 1.00 98.38 97 GLY A N 1
ATOM 796 C CA . GLY A 1 97 ? 1.325 7.847 -8.425 1.00 98.38 97 GLY A CA 1
ATOM 797 C C . GLY A 1 97 ? 2.398 8.941 -8.418 1.00 98.38 97 GLY A C 1
ATOM 798 O O . GLY A 1 97 ? 2.126 10.048 -7.945 1.00 98.38 97 GLY A O 1
ATOM 799 N N . ALA A 1 98 ? 3.553 8.689 -9.046 1.00 98.50 98 ALA A N 1
ATOM 800 C CA . ALA A 1 98 ? 4.626 9.661 -9.233 1.00 98.50 98 ALA A CA 1
ATOM 801 C C . ALA A 1 98 ? 4.179 10.930 -9.985 1.00 98.50 98 ALA A C 1
ATOM 803 O O . ALA A 1 98 ? 4.729 12.007 -9.757 1.00 98.50 98 ALA A O 1
ATOM 804 N N . GLU A 1 99 ? 3.175 10.848 -10.868 1.00 98.25 99 GLU A N 1
ATOM 805 C CA . GLU A 1 99 ? 2.595 12.003 -11.582 1.00 98.25 99 GLU A CA 1
ATOM 806 C C . GLU A 1 99 ? 2.008 13.044 -10.633 1.00 98.25 99 GLU A C 1
ATOM 808 O O . GLU A 1 99 ? 2.034 14.234 -10.934 1.00 98.25 99 GLU A O 1
ATOM 813 N N . THR A 1 100 ? 1.556 12.587 -9.468 1.00 97.12 100 THR A N 1
ATOM 814 C CA . THR A 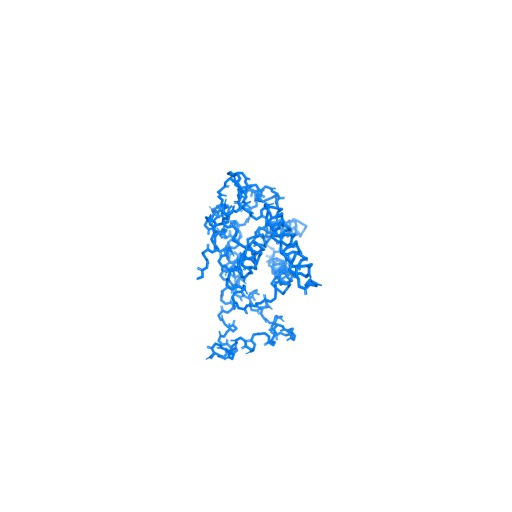1 100 ? 0.935 13.396 -8.414 1.00 97.12 100 THR A CA 1
ATOM 815 C C . THR A 1 100 ? 1.722 13.337 -7.104 1.00 97.12 100 THR A C 1
ATOM 817 O O . THR A 1 100 ? 1.173 13.634 -6.047 1.00 97.12 100 THR A O 1
ATOM 820 N N . GLU A 1 101 ? 2.983 12.894 -7.164 1.00 97.00 101 GLU A N 1
ATOM 821 C CA . GLU A 1 101 ? 3.886 12.741 -6.013 1.00 97.00 101 GLU A CA 1
ATOM 822 C C . GLU A 1 101 ? 3.280 11.934 -4.851 1.00 97.00 101 GLU A C 1
ATOM 824 O O . GLU A 1 101 ? 3.532 12.213 -3.678 1.00 97.00 101 GLU A O 1
ATOM 829 N N . TRP A 1 102 ? 2.461 10.924 -5.178 1.00 98.31 102 TRP A N 1
ATOM 830 C CA . TRP A 1 102 ? 1.727 10.108 -4.202 1.00 98.31 102 TRP A CA 1
ATOM 831 C C . TRP A 1 102 ? 0.976 10.969 -3.171 1.00 98.31 102 TRP A C 1
ATOM 833 O O . TRP A 1 102 ? 0.995 10.695 -1.969 1.00 98.31 102 TRP A O 1
ATOM 843 N N . GLY A 1 103 ? 0.348 12.047 -3.652 1.00 97.56 103 GLY A N 1
ATOM 844 C CA . GLY A 1 103 ? -0.388 13.007 -2.834 1.00 97.56 103 GLY A CA 1
ATOM 845 C C . GLY A 1 103 ? -1.665 12.442 -2.209 1.00 97.56 103 GLY A C 1
ATOM 846 O O . GLY A 1 103 ? -1.986 11.253 -2.320 1.00 97.56 103 GLY A O 1
ATOM 847 N N . LEU A 1 104 ? -2.437 13.323 -1.571 1.00 97.75 104 LEU A N 1
ATOM 848 C CA . LEU A 1 104 ? -3.576 12.932 -0.733 1.00 97.75 104 LEU A CA 1
ATOM 849 C C . LEU A 1 104 ? -4.576 11.970 -1.404 1.00 97.75 104 LEU A C 1
ATOM 851 O O . LEU A 1 104 ? -5.021 11.017 -0.772 1.00 97.75 104 LEU A O 1
ATOM 855 N N . ALA A 1 105 ? -4.903 12.164 -2.686 1.00 97.56 105 ALA A N 1
ATOM 856 C CA . ALA A 1 105 ? -5.843 11.293 -3.402 1.00 97.56 105 ALA A CA 1
ATOM 857 C C . ALA A 1 105 ? -5.313 9.858 -3.597 1.00 97.56 105 ALA A C 1
ATOM 859 O O . ALA A 1 105 ? -6.079 8.894 -3.517 1.00 97.56 105 ALA A O 1
ATOM 860 N N . TYR A 1 106 ? -4.006 9.711 -3.832 1.00 98.38 106 TYR A N 1
ATOM 861 C CA . TYR A 1 106 ? -3.354 8.407 -3.903 1.00 98.38 106 TYR A CA 1
ATOM 862 C C . TYR A 1 106 ? -3.388 7.730 -2.526 1.00 98.38 106 TYR A C 1
ATOM 864 O O . TYR A 1 106 ? -3.818 6.580 -2.409 1.00 98.38 106 TYR A O 1
ATOM 872 N N . PHE A 1 107 ? -3.017 8.467 -1.475 1.00 98.25 107 PHE A N 1
ATOM 873 C CA . PHE A 1 107 ? -2.977 7.955 -0.105 1.00 98.25 107 PHE A CA 1
ATOM 874 C C . PHE A 1 107 ? -4.365 7.534 0.409 1.00 98.25 107 PHE A C 1
ATOM 876 O O . PHE A 1 107 ? -4.531 6.442 0.947 1.00 98.25 107 PHE A O 1
ATOM 883 N N . GLU A 1 108 ? -5.392 8.341 0.140 1.00 97.69 108 GLU A N 1
ATOM 884 C CA . GLU A 1 108 ? -6.806 8.047 0.411 1.00 97.69 108 GLU A CA 1
ATOM 885 C C . GLU A 1 108 ? -7.254 6.720 -0.222 1.00 97.69 108 GLU A C 1
ATOM 887 O O . GLU A 1 108 ? -7.996 5.934 0.375 1.00 97.69 108 GLU A O 1
ATOM 892 N N . LYS A 1 109 ? -6.782 6.420 -1.437 1.00 97.19 109 LYS A N 1
ATOM 893 C CA . LYS A 1 109 ? -7.062 5.133 -2.078 1.00 97.19 109 LYS A CA 1
ATOM 894 C C . LYS A 1 109 ? -6.404 3.973 -1.329 1.00 97.19 109 LYS A C 1
ATOM 896 O O . LYS A 1 109 ? -7.024 2.917 -1.196 1.00 97.19 109 LYS A O 1
ATOM 901 N N . ARG A 1 110 ? -5.183 4.155 -0.815 1.00 97.94 110 ARG A N 1
ATOM 902 C CA . ARG A 1 110 ? -4.487 3.135 -0.013 1.00 97.94 110 ARG A CA 1
ATOM 903 C C . ARG A 1 110 ? -5.172 2.913 1.340 1.00 97.94 110 ARG A C 1
ATOM 905 O O . ARG A 1 110 ? -5.374 1.757 1.706 1.00 97.94 110 ARG A O 1
ATOM 912 N N . LEU A 1 111 ? -5.647 3.972 2.007 1.00 97.25 111 LEU A N 1
ATOM 913 C CA . LEU A 1 111 ? -6.488 3.866 3.212 1.00 97.25 111 LEU A CA 1
ATOM 914 C C . LEU A 1 111 ? -7.719 2.986 2.949 1.00 97.25 111 LEU A C 1
ATOM 916 O O . LEU A 1 111 ? -7.959 2.014 3.666 1.00 97.25 111 LEU A O 1
ATOM 920 N N . LYS A 1 112 ? -8.447 3.247 1.854 1.00 95.56 112 LYS A N 1
ATOM 921 C CA . LYS A 1 112 ? -9.617 2.444 1.448 1.00 95.56 112 LYS A CA 1
ATOM 922 C C . LYS A 1 112 ? -9.279 0.976 1.215 1.00 95.56 112 LYS A C 1
ATOM 924 O O . LYS A 1 112 ? -10.063 0.105 1.591 1.00 95.56 112 LYS A O 1
ATOM 929 N N . VAL A 1 113 ? -8.122 0.681 0.621 1.00 95.38 113 VAL A N 1
ATOM 930 C CA . VAL A 1 113 ? -7.647 -0.703 0.477 1.00 95.38 113 VAL A CA 1
ATOM 931 C C . VAL A 1 113 ? -7.441 -1.343 1.850 1.00 95.38 113 VAL A C 1
ATOM 933 O O . VAL A 1 113 ? -7.883 -2.473 2.048 1.00 95.38 113 VAL A O 1
ATOM 936 N N . GLY A 1 114 ? -6.846 -0.634 2.810 1.00 94.38 114 GLY A N 1
ATOM 937 C CA . GLY A 1 114 ? -6.662 -1.129 4.178 1.00 94.38 114 GLY A CA 1
ATOM 938 C C . GLY A 1 114 ? -7.989 -1.428 4.872 1.00 94.38 114 GLY A C 1
ATOM 939 O O . GLY A 1 114 ? -8.168 -2.515 5.415 1.00 94.38 114 GLY A O 1
ATOM 940 N N . VAL A 1 115 ? -8.963 -0.527 4.732 1.00 92.69 115 VAL A N 1
ATOM 941 C CA . VAL A 1 115 ? -10.331 -0.700 5.245 1.00 92.69 115 VAL A CA 1
ATOM 942 C C . VAL A 1 115 ? -11.014 -1.935 4.640 1.00 92.69 115 VAL A C 1
ATOM 944 O O . VAL A 1 115 ? -11.676 -2.691 5.348 1.00 92.69 115 VAL A O 1
ATOM 947 N N . VAL A 1 116 ? -10.838 -2.192 3.340 1.00 92.62 116 VAL A N 1
ATOM 948 C CA . VAL A 1 116 ? -11.352 -3.420 2.705 1.00 92.62 116 VAL A CA 1
ATOM 949 C C . VAL A 1 116 ? -10.674 -4.666 3.282 1.00 92.62 116 VAL A C 1
ATOM 951 O O . VAL A 1 116 ? -11.351 -5.667 3.522 1.00 92.62 116 VAL A O 1
ATOM 954 N N . HIS A 1 117 ? -9.362 -4.622 3.524 1.00 91.44 117 HIS A N 1
ATOM 955 C CA . HIS A 1 117 ? -8.611 -5.757 4.065 1.00 91.44 117 HIS A CA 1
ATOM 956 C C . HIS A 1 117 ? -8.982 -6.087 5.518 1.00 91.44 117 HIS A C 1
ATOM 958 O O . HIS A 1 117 ? -9.081 -7.270 5.864 1.00 91.44 117 HIS A O 1
ATOM 964 N N . ASP A 1 118 ? -9.264 -5.069 6.329 1.00 90.69 118 ASP A N 1
ATOM 965 C CA . ASP A 1 118 ? -9.839 -5.224 7.667 1.00 90.69 118 ASP A CA 1
ATOM 966 C C . ASP A 1 118 ? -11.234 -5.876 7.610 1.00 90.69 118 ASP A C 1
ATOM 968 O O . ASP A 1 118 ? -11.474 -6.901 8.247 1.00 90.69 118 ASP A O 1
ATOM 972 N N . GLN A 1 119 ? -12.128 -5.391 6.740 1.00 90.38 119 GLN A N 1
ATOM 973 C CA . GLN A 1 119 ? -13.489 -5.936 6.610 1.00 90.38 119 GLN A CA 1
ATOM 974 C C . GLN A 1 119 ? -13.519 -7.416 6.218 1.00 90.38 119 GLN A C 1
ATOM 976 O O . GLN A 1 119 ? -14.374 -8.183 6.678 1.00 90.38 119 GLN A O 1
ATOM 981 N N . ILE A 1 120 ? -12.603 -7.843 5.344 1.00 91.31 120 ILE A N 1
ATOM 982 C CA . ILE A 1 120 ? -12.479 -9.260 4.975 1.00 91.31 120 ILE A CA 1
ATOM 983 C C . ILE A 1 120 ? -11.745 -10.081 6.043 1.00 91.31 120 ILE A C 1
ATOM 985 O O . ILE A 1 120 ? -11.645 -11.297 5.889 1.00 91.31 120 ILE A O 1
ATOM 989 N N . ASN A 1 121 ? -11.284 -9.443 7.123 1.00 91.25 121 ASN A N 1
ATOM 990 C CA . ASN A 1 121 ? -10.521 -10.028 8.220 1.00 91.25 121 ASN A CA 1
ATOM 991 C C . ASN A 1 121 ? -9.277 -10.776 7.728 1.00 91.25 121 ASN A C 1
ATOM 993 O O . ASN A 1 121 ? -8.945 -11.849 8.240 1.00 91.25 121 ASN A O 1
ATOM 997 N N . LEU A 1 122 ? -8.585 -10.231 6.718 1.00 93.44 122 LEU A N 1
ATOM 998 C CA . LEU A 1 122 ? -7.275 -10.757 6.354 1.00 93.44 122 LEU A CA 1
ATOM 999 C C . LEU A 1 122 ? -6.317 -10.438 7.510 1.00 93.44 122 LEU A C 1
ATOM 1001 O O . LEU A 1 122 ? -6.140 -9.263 7.833 1.00 93.44 122 LEU A O 1
ATOM 1005 N N . PRO A 1 123 ? -5.658 -11.435 8.129 1.00 94.25 123 PRO A N 1
ATOM 1006 C CA . PRO A 1 123 ? -4.705 -11.148 9.189 1.00 94.25 123 PRO A CA 1
ATOM 1007 C C . PRO A 1 123 ? -3.622 -10.178 8.707 1.00 94.25 123 PRO A C 1
ATOM 1009 O O . PRO A 1 123 ? -2.907 -10.476 7.749 1.00 94.25 123 PRO A O 1
ATOM 1012 N N . PHE A 1 124 ? -3.466 -9.056 9.412 1.00 94.50 124 PHE A N 1
ATOM 1013 C CA . PHE A 1 124 ? -2.577 -7.953 9.027 1.00 94.50 124 PHE A CA 1
ATOM 1014 C C . PHE A 1 124 ? -1.151 -8.412 8.671 1.00 94.50 124 PHE A C 1
ATOM 1016 O O . PHE A 1 124 ? -0.581 -7.990 7.670 1.00 94.50 124 PHE A O 1
ATOM 1023 N N . LYS A 1 125 ? -0.599 -9.380 9.417 1.00 94.69 125 LYS A N 1
ATOM 1024 C CA . LYS A 1 125 ? 0.729 -9.962 9.144 1.00 94.69 125 LYS A CA 1
ATOM 1025 C C . LYS A 1 125 ? 0.867 -10.621 7.768 1.00 94.69 125 LYS A C 1
ATOM 1027 O O . LYS A 1 125 ? 1.965 -10.628 7.224 1.00 94.69 125 LYS A O 1
ATOM 1032 N N . TRP A 1 126 ? -0.209 -11.183 7.211 1.00 95.50 126 TRP A N 1
ATOM 1033 C CA . TRP A 1 126 ? -0.178 -11.753 5.862 1.00 95.50 126 TRP A CA 1
ATOM 1034 C C . TRP A 1 126 ? -0.176 -10.656 4.804 1.00 95.50 126 TRP A C 1
ATOM 1036 O O . TRP A 1 126 ? 0.538 -10.789 3.816 1.00 95.50 126 TRP A O 1
ATOM 1046 N N . TYR A 1 127 ? -0.887 -9.551 5.049 1.00 95.06 127 TYR A N 1
ATOM 1047 C CA . TYR A 1 127 ? -0.821 -8.374 4.188 1.00 95.06 127 TYR A CA 1
ATOM 1048 C C . TYR A 1 127 ? 0.595 -7.783 4.177 1.00 95.06 127 TYR A C 1
ATOM 1050 O O . TYR A 1 127 ? 1.222 -7.708 3.123 1.00 95.06 127 TYR A O 1
ATOM 1058 N N . VAL A 1 128 ? 1.143 -7.460 5.355 1.00 96.94 128 VAL A N 1
ATOM 1059 C CA . VAL A 1 128 ? 2.501 -6.902 5.492 1.00 96.94 128 VAL A CA 1
ATOM 1060 C C . VAL A 1 128 ? 3.551 -7.852 4.913 1.00 96.94 128 VAL A C 1
ATOM 1062 O O . VAL A 1 128 ? 4.404 -7.437 4.134 1.00 96.94 128 VAL A O 1
ATOM 1065 N N . GLY A 1 129 ? 3.467 -9.146 5.238 1.00 96.62 129 GLY A N 1
ATOM 1066 C CA . GLY A 1 129 ? 4.409 -10.153 4.749 1.00 96.62 129 GLY A CA 1
ATOM 1067 C C . GLY A 1 129 ? 4.394 -10.329 3.228 1.00 96.62 129 GLY A C 1
ATOM 1068 O O . GLY A 1 129 ? 5.416 -10.696 2.653 1.00 96.62 129 GLY A O 1
ATOM 1069 N N . SER A 1 130 ? 3.275 -10.027 2.562 1.00 96.75 130 SER A N 1
ATOM 1070 C CA . SER A 1 130 ? 3.164 -10.152 1.106 1.00 96.75 130 SER A CA 1
ATOM 1071 C C . SER A 1 130 ? 4.070 -9.177 0.342 1.00 96.75 130 SER A C 1
ATOM 1073 O O . SER A 1 130 ? 4.550 -9.513 -0.740 1.00 96.75 130 SER A O 1
ATOM 1075 N N . TYR A 1 131 ? 4.422 -8.028 0.930 1.00 97.62 131 TYR A N 1
ATOM 1076 C CA . TYR A 1 131 ? 5.336 -7.066 0.304 1.00 97.62 131 TYR A CA 1
ATOM 1077 C C . TYR A 1 131 ? 6.745 -7.628 0.089 1.00 97.62 131 TYR A C 1
ATOM 1079 O O . TYR A 1 131 ? 7.428 -7.201 -0.840 1.00 97.62 131 TYR A O 1
ATOM 1087 N N . ALA A 1 132 ? 7.182 -8.606 0.892 1.00 97.62 132 ALA A N 1
ATOM 1088 C CA . ALA A 1 132 ? 8.470 -9.266 0.683 1.00 97.62 132 ALA A CA 1
ATOM 1089 C C . ALA A 1 132 ? 8.497 -10.038 -0.645 1.00 97.62 132 ALA A C 1
ATOM 1091 O O . ALA A 1 132 ? 9.461 -9.935 -1.404 1.00 97.62 132 ALA A O 1
ATOM 1092 N N . GLU A 1 133 ? 7.418 -10.763 -0.944 1.00 97.81 133 GLU A N 1
ATOM 1093 C CA . GLU A 1 133 ? 7.281 -11.477 -2.211 1.00 97.81 133 GLU A CA 1
ATOM 1094 C C . GLU A 1 133 ? 7.083 -10.505 -3.371 1.00 97.81 133 GLU A C 1
ATOM 1096 O O . GLU A 1 133 ? 7.701 -10.646 -4.424 1.00 97.81 133 GLU A O 1
ATOM 1101 N N . TYR A 1 134 ? 6.276 -9.467 -3.164 1.00 97.12 134 TYR A N 1
ATOM 1102 C CA . TYR A 1 134 ? 6.027 -8.475 -4.199 1.00 97.12 134 TYR A CA 1
ATOM 1103 C C . TYR A 1 134 ? 7.313 -7.741 -4.609 1.00 97.12 134 TYR A C 1
ATOM 1105 O O . TYR A 1 134 ? 7.624 -7.646 -5.794 1.00 97.12 134 TYR A O 1
ATOM 1113 N N . ARG A 1 135 ? 8.137 -7.343 -3.630 1.00 98.38 135 ARG A N 1
ATOM 1114 C CA . ARG A 1 135 ? 9.489 -6.809 -3.849 1.00 98.38 135 ARG A CA 1
ATOM 1115 C C . ARG A 1 135 ? 10.365 -7.779 -4.645 1.00 98.38 135 ARG A C 1
ATOM 1117 O O . ARG A 1 135 ? 11.033 -7.354 -5.586 1.00 98.38 135 ARG A O 1
ATOM 1124 N N . ARG A 1 136 ? 10.379 -9.066 -4.271 1.00 98.56 136 ARG A N 1
ATOM 1125 C CA . ARG A 1 136 ? 11.167 -10.100 -4.962 1.00 98.56 136 ARG A CA 1
ATOM 1126 C C . ARG A 1 136 ? 10.774 -10.187 -6.437 1.00 98.56 136 ARG A C 1
ATOM 1128 O O . ARG A 1 136 ? 11.651 -10.129 -7.294 1.00 98.56 136 ARG A O 1
ATOM 1135 N N . LEU A 1 137 ? 9.475 -10.270 -6.724 1.00 98.62 137 LEU A N 1
ATOM 1136 C CA . LEU A 1 137 ? 8.943 -10.406 -8.082 1.00 98.62 137 LEU A CA 1
ATOM 1137 C C . LEU A 1 137 ? 9.235 -9.180 -8.956 1.00 98.62 137 LEU A C 1
ATOM 1139 O O . LEU A 1 137 ? 9.693 -9.340 -10.087 1.00 98.62 137 LEU A O 1
ATOM 1143 N N . VAL A 1 138 ? 9.032 -7.967 -8.429 1.00 98.56 138 VAL A N 1
ATOM 1144 C CA . VAL A 1 138 ? 9.351 -6.724 -9.156 1.00 98.56 138 VAL A CA 1
ATOM 1145 C C . VAL A 1 138 ? 10.845 -6.664 -9.475 1.00 98.56 138 VAL A C 1
ATOM 1147 O O . VAL A 1 138 ? 11.220 -6.427 -10.623 1.00 98.56 138 VAL A O 1
ATOM 1150 N N . ARG A 1 139 ? 11.709 -6.958 -8.494 1.00 98.38 139 ARG A N 1
ATOM 1151 C CA . ARG A 1 139 ? 13.163 -6.956 -8.696 1.00 98.38 139 ARG A CA 1
ATOM 1152 C C . ARG A 1 139 ? 13.601 -7.987 -9.730 1.00 98.38 139 ARG A C 1
ATOM 1154 O O . ARG A 1 139 ? 14.439 -7.690 -10.576 1.00 98.38 139 ARG A O 1
ATOM 1161 N N . GLU A 1 140 ? 13.062 -9.200 -9.666 1.00 98.06 140 GLU A N 1
ATOM 1162 C CA . GLU A 1 140 ? 13.384 -10.246 -10.636 1.00 98.06 140 GLU A CA 1
ATOM 1163 C C . GLU A 1 140 ? 12.937 -9.878 -12.048 1.00 98.06 140 GLU A C 1
ATOM 1165 O O . GLU A 1 140 ? 13.696 -10.107 -12.986 1.00 98.06 140 GLU A O 1
ATOM 1170 N N . ALA A 1 141 ? 11.757 -9.275 -12.209 1.00 98.06 141 ALA A N 1
ATOM 1171 C CA . ALA A 1 141 ? 11.299 -8.791 -13.506 1.00 98.06 141 ALA A CA 1
ATOM 1172 C C . ALA A 1 141 ? 12.238 -7.709 -14.070 1.00 98.06 141 ALA A C 1
ATOM 1174 O O . ALA A 1 141 ? 12.719 -7.850 -15.191 1.00 98.06 141 ALA A O 1
ATOM 1175 N N . LEU A 1 142 ? 12.613 -6.713 -13.260 1.00 97.81 142 LEU A N 1
ATOM 1176 C CA . LEU A 1 142 ? 13.579 -5.682 -13.662 1.00 97.81 142 LEU A CA 1
ATOM 1177 C C . LEU A 1 142 ? 14.932 -6.287 -14.075 1.00 97.81 142 LEU A C 1
ATOM 1179 O O . LEU A 1 142 ? 15.490 -5.945 -15.116 1.00 97.81 142 LEU A O 1
ATOM 1183 N N . LEU A 1 143 ? 15.466 -7.228 -13.294 1.00 96.62 143 LEU A N 1
ATOM 1184 C CA . LEU A 1 143 ? 16.727 -7.896 -13.629 1.00 96.62 143 LEU A CA 1
ATOM 1185 C C . LEU A 1 143 ? 16.637 -8.735 -14.905 1.00 96.62 143 LEU A C 1
ATOM 1187 O O . LEU A 1 143 ? 17.625 -8.843 -15.640 1.00 96.62 143 LEU A O 1
ATOM 1191 N N . ARG A 1 144 ? 15.487 -9.359 -15.169 1.00 95.12 144 ARG A N 1
ATOM 1192 C CA . ARG A 1 144 ? 15.282 -10.119 -16.404 1.00 95.12 144 ARG A CA 1
ATOM 1193 C C . ARG A 1 144 ? 15.352 -9.205 -17.623 1.00 95.12 144 ARG A C 1
ATOM 1195 O O . ARG A 1 144 ? 16.105 -9.522 -18.542 1.00 95.12 144 ARG A O 1
ATOM 1202 N N . ASP A 1 145 ? 14.671 -8.066 -17.584 1.00 94.12 145 ASP A N 1
ATOM 1203 C CA . ASP A 1 145 ? 14.539 -7.193 -18.755 1.00 94.12 145 ASP A CA 1
ATOM 1204 C C . ASP A 1 145 ? 15.767 -6.318 -18.995 1.00 94.12 145 ASP A C 1
ATOM 1206 O O . ASP A 1 145 ? 16.206 -6.160 -20.134 1.00 94.12 145 ASP A O 1
ATOM 1210 N N . PHE A 1 146 ? 16.349 -5.765 -17.929 1.00 92.25 146 PHE A N 1
ATOM 1211 C CA . PHE A 1 146 ? 17.408 -4.762 -18.060 1.00 92.25 146 PHE A CA 1
ATOM 1212 C C . PHE A 1 146 ? 18.819 -5.336 -17.980 1.00 92.25 146 PHE A C 1
ATOM 1214 O O . PHE A 1 146 ? 19.750 -4.679 -18.435 1.00 92.25 146 PHE A O 1
ATOM 1221 N N . VAL A 1 147 ? 18.998 -6.540 -17.427 1.00 89.56 147 VAL A N 1
ATOM 1222 C CA . VAL A 1 147 ? 20.334 -7.116 -17.192 1.00 89.56 147 VAL A CA 1
ATOM 1223 C C . VAL A 1 147 ? 20.515 -8.473 -17.870 1.00 89.56 147 VAL A C 1
ATOM 1225 O O . VAL A 1 147 ? 21.558 -8.742 -18.470 1.00 89.56 147 VAL A O 1
ATOM 1228 N N . SER A 1 148 ? 19.523 -9.355 -17.740 1.00 85.62 148 SER A N 1
ATOM 1229 C CA . SER A 1 148 ? 19.649 -10.763 -18.142 1.00 85.62 148 SER A CA 1
ATOM 1230 C C . SER A 1 148 ? 19.276 -11.007 -19.603 1.00 85.62 148 SER A C 1
ATOM 1232 O O . SER A 1 148 ? 19.643 -12.048 -20.153 1.00 85.62 148 SER A O 1
ATOM 1234 N N . ALA A 1 149 ? 18.562 -10.072 -20.234 1.00 74.00 149 ALA A N 1
ATOM 1235 C CA . ALA A 1 149 ? 18.203 -10.163 -21.638 1.00 74.00 149 ALA A CA 1
ATOM 1236 C C . ALA A 1 149 ? 19.471 -10.283 -22.509 1.00 74.00 149 ALA A C 1
ATOM 1238 O O . ALA A 1 149 ? 20.426 -9.516 -22.330 1.00 74.00 149 ALA A O 1
ATOM 1239 N N . PRO A 1 150 ? 19.528 -11.245 -23.451 1.00 65.38 150 PRO A N 1
ATOM 1240 C CA . PRO A 1 150 ? 20.652 -11.342 -24.367 1.00 65.38 150 PRO A CA 1
ATOM 1241 C C . PRO A 1 150 ? 20.772 -10.032 -25.145 1.00 65.38 150 PRO A C 1
ATOM 1243 O O . PRO A 1 150 ? 19.794 -9.549 -25.716 1.00 65.38 150 PRO A O 1
ATOM 1246 N N . ALA A 1 151 ? 21.976 -9.452 -25.154 1.00 63.50 151 ALA A N 1
ATOM 1247 C CA . ALA A 1 151 ? 22.230 -8.219 -25.882 1.00 63.50 151 ALA A CA 1
ATOM 1248 C C . ALA A 1 151 ? 21.791 -8.399 -27.348 1.00 63.50 151 ALA A C 1
ATOM 1250 O O . ALA A 1 151 ? 22.114 -9.436 -27.945 1.00 63.50 151 ALA A O 1
ATOM 1251 N N . PRO A 1 152 ? 21.088 -7.420 -27.950 1.00 62.56 152 PRO A N 1
ATOM 1252 C CA . PRO A 1 152 ? 20.862 -7.427 -29.387 1.00 62.56 152 PRO A CA 1
ATOM 1253 C C . PRO A 1 152 ? 22.200 -7.632 -30.094 1.00 62.56 152 PRO A C 1
ATOM 1255 O O . PRO A 1 152 ? 23.221 -7.131 -29.615 1.00 62.56 152 PRO A O 1
ATOM 1258 N N . ALA A 1 153 ? 22.206 -8.353 -31.220 1.00 62.38 153 ALA A N 1
ATOM 1259 C CA . ALA A 1 153 ? 23.418 -8.526 -32.013 1.00 62.38 153 ALA A CA 1
ATOM 1260 C C . ALA A 1 153 ? 24.070 -7.152 -32.227 1.00 62.38 153 ALA A C 1
ATOM 1262 O O . ALA A 1 153 ? 23.472 -6.274 -32.856 1.00 62.38 153 ALA A O 1
ATOM 1263 N N . ALA A 1 154 ? 25.249 -6.954 -31.626 1.00 61.25 154 ALA A N 1
ATOM 1264 C CA . ALA A 1 154 ? 25.883 -5.648 -31.569 1.00 61.25 154 ALA A CA 1
ATOM 1265 C C . ALA A 1 154 ? 26.028 -5.110 -32.994 1.00 61.25 154 ALA A C 1
ATOM 1267 O O . ALA A 1 154 ? 26.581 -5.781 -33.875 1.00 61.25 154 ALA A O 1
ATOM 1268 N N . LYS A 1 155 ? 25.523 -3.897 -33.240 1.00 65.31 155 LYS A N 1
ATOM 1269 C CA . LYS A 1 155 ? 25.838 -3.216 -34.492 1.00 65.31 155 LYS A CA 1
ATOM 1270 C C . LYS A 1 155 ? 27.347 -3.002 -34.497 1.00 65.31 155 LYS A C 1
ATOM 1272 O O . LYS A 1 155 ? 27.937 -2.616 -33.493 1.00 65.31 155 LYS A O 1
ATOM 1277 N N . LYS A 1 156 ? 27.992 -3.297 -35.621 1.00 67.06 156 LYS A N 1
ATOM 1278 C CA . LYS A 1 156 ? 29.447 -3.177 -35.755 1.00 67.06 156 LYS A CA 1
ATOM 1279 C C . LYS A 1 156 ? 29.868 -1.754 -35.343 1.00 67.06 156 LYS A C 1
ATOM 1281 O O . LYS A 1 156 ? 29.481 -0.802 -36.012 1.00 67.06 156 LYS A O 1
ATOM 1286 N N . GLY A 1 157 ? 30.607 -1.625 -34.238 1.00 66.38 157 GLY A N 1
ATOM 1287 C CA . GLY A 1 157 ? 31.035 -0.336 -33.675 1.00 66.38 157 GLY A CA 1
ATOM 1288 C C . GLY A 1 157 ? 30.271 0.166 -32.439 1.00 66.38 157 GLY A C 1
ATOM 1289 O O . GLY A 1 157 ? 30.599 1.246 -31.964 1.00 66.38 157 GLY A O 1
ATOM 1290 N N . THR A 1 158 ? 29.294 -0.572 -31.900 1.00 66.94 158 THR A N 1
ATOM 1291 C CA . THR A 1 158 ? 28.675 -0.250 -30.598 1.00 66.94 158 THR A CA 1
ATOM 1292 C C . THR A 1 158 ? 29.336 -1.038 -29.472 1.00 66.94 158 THR A C 1
ATOM 1294 O O . THR A 1 158 ? 29.534 -2.247 -29.611 1.00 66.94 158 THR A O 1
ATOM 1297 N N . GLU A 1 159 ? 29.645 -0.371 -28.360 1.00 66.62 159 GLU A N 1
ATOM 1298 C CA . GLU A 1 159 ? 30.116 -1.028 -27.139 1.00 66.62 159 GLU A CA 1
ATOM 1299 C C . GLU A 1 159 ? 29.054 -1.994 -26.592 1.00 66.62 159 GLU A C 1
ATOM 1301 O O . GLU A 1 159 ? 27.850 -1.812 -26.794 1.00 66.62 159 GLU A O 1
ATOM 1306 N N . ALA A 1 160 ? 29.512 -3.066 -25.942 1.00 67.69 160 ALA A N 1
ATOM 1307 C CA . ALA A 1 160 ? 28.622 -3.996 -25.259 1.00 67.69 160 ALA A CA 1
ATOM 1308 C C . ALA A 1 160 ? 27.883 -3.278 -24.110 1.00 67.69 160 ALA A C 1
ATOM 1310 O O . ALA A 1 160 ? 28.417 -2.309 -23.569 1.00 67.69 160 ALA A O 1
ATOM 1311 N N . PRO A 1 161 ? 26.689 -3.747 -23.703 1.00 71.44 161 PRO A N 1
ATOM 1312 C CA . PRO A 1 161 ? 25.968 -3.141 -22.588 1.00 71.44 161 PRO A CA 1
ATOM 1313 C C . PRO A 1 161 ? 26.807 -3.157 -21.305 1.00 71.44 161 PRO A C 1
ATOM 1315 O O . PRO A 1 161 ? 27.326 -4.210 -20.919 1.00 71.44 161 PRO A O 1
ATOM 1318 N N . ASP A 1 162 ? 26.906 -2.008 -20.631 1.00 86.19 162 ASP A N 1
ATOM 1319 C CA . ASP A 1 162 ? 27.509 -1.921 -19.302 1.00 86.19 162 ASP A CA 1
ATOM 1320 C C . ASP A 1 162 ? 26.556 -2.525 -18.266 1.00 86.19 162 ASP A C 1
ATOM 1322 O O . ASP A 1 162 ? 25.620 -1.887 -17.777 1.00 86.19 162 ASP A O 1
ATOM 1326 N N . ARG A 1 163 ? 26.806 -3.793 -17.931 1.00 86.69 163 ARG A N 1
ATOM 1327 C CA . ARG A 1 163 ? 26.009 -4.523 -16.944 1.00 86.69 163 ARG A CA 1
ATOM 1328 C C . ARG A 1 163 ? 26.039 -3.864 -15.569 1.00 86.69 163 ARG A C 1
ATOM 1330 O O . ARG A 1 163 ? 25.042 -3.962 -14.862 1.00 86.69 163 ARG A O 1
ATOM 1337 N N . ALA A 1 164 ? 27.139 -3.216 -15.178 1.00 89.81 164 ALA A N 1
ATOM 1338 C CA . ALA A 1 164 ? 27.219 -2.561 -13.875 1.00 89.81 164 ALA A CA 1
ATOM 1339 C C . ALA A 1 164 ? 26.244 -1.378 -13.814 1.00 89.81 164 ALA A C 1
ATOM 1341 O O . ALA A 1 164 ? 25.412 -1.326 -12.909 1.00 89.81 164 ALA A O 1
ATOM 1342 N N . ALA A 1 165 ? 26.248 -0.519 -14.838 1.00 91.44 165 ALA A N 1
ATOM 1343 C CA . ALA A 1 165 ? 25.297 0.587 -14.947 1.00 91.44 165 ALA A CA 1
ATOM 1344 C C . ALA A 1 165 ? 23.829 0.111 -15.003 1.00 91.44 165 ALA A C 1
ATOM 1346 O O . ALA A 1 165 ? 22.948 0.727 -14.402 1.00 91.44 165 ALA A O 1
ATOM 1347 N N . GLN A 1 166 ? 23.549 -1.009 -15.681 1.00 93.25 166 GLN A N 1
ATOM 1348 C CA . GLN A 1 166 ? 22.202 -1.600 -15.712 1.00 93.25 166 GLN A CA 1
ATOM 1349 C C . GLN A 1 166 ? 21.750 -2.084 -14.328 1.00 93.25 166 GLN A C 1
ATOM 1351 O O . GLN A 1 166 ? 20.617 -1.818 -13.927 1.00 93.25 166 GLN A O 1
ATOM 1356 N N . TYR A 1 167 ? 22.631 -2.756 -13.579 1.00 94.88 167 TYR A N 1
ATOM 1357 C CA . TYR A 1 167 ? 22.349 -3.147 -12.196 1.00 94.88 167 TYR A CA 1
ATOM 1358 C C . TYR A 1 167 ? 22.093 -1.927 -11.306 1.00 94.88 167 TYR A C 1
ATOM 1360 O O . TYR A 1 167 ? 21.131 -1.931 -10.544 1.00 94.88 167 TYR A O 1
ATOM 1368 N N . GLU A 1 168 ? 22.904 -0.873 -11.419 1.00 95.81 168 GLU A N 1
ATOM 1369 C CA . GLU A 1 168 ? 22.712 0.364 -10.650 1.00 95.81 168 GLU A CA 1
ATOM 1370 C C . GLU A 1 168 ? 21.366 1.037 -10.947 1.00 95.81 168 GLU A C 1
ATOM 1372 O O . GLU A 1 168 ? 20.711 1.537 -10.030 1.00 95.81 168 GLU A O 1
ATOM 1377 N N . MET A 1 169 ? 20.916 1.018 -12.205 1.00 96.19 169 MET A N 1
ATOM 1378 C CA . MET A 1 169 ? 19.578 1.486 -12.572 1.00 96.19 169 MET A CA 1
ATOM 1379 C C . MET A 1 169 ? 18.485 0.624 -11.923 1.00 96.19 169 MET A C 1
ATOM 1381 O O . MET A 1 169 ? 17.598 1.167 -11.265 1.00 96.19 169 MET A O 1
ATOM 1385 N N . VAL A 1 170 ? 18.573 -0.709 -12.011 1.00 98.00 170 VAL A N 1
ATOM 1386 C CA . VAL A 1 170 ? 17.591 -1.599 -11.362 1.00 98.00 170 VAL A CA 1
ATOM 1387 C C . VAL A 1 170 ? 17.507 -1.343 -9.855 1.00 98.00 170 VAL A C 1
ATOM 1389 O O . VAL A 1 170 ? 16.406 -1.240 -9.315 1.00 98.00 170 VAL A O 1
ATOM 1392 N N . GLU A 1 171 ? 18.645 -1.198 -9.175 1.00 98.00 171 GLU A N 1
ATOM 1393 C CA . GLU A 1 171 ? 18.666 -0.912 -7.737 1.00 98.00 171 GLU A CA 1
ATOM 1394 C C . GLU A 1 171 ? 18.106 0.483 -7.417 1.00 98.00 171 GLU A C 1
ATOM 1396 O O . GLU A 1 171 ? 17.430 0.645 -6.403 1.00 98.00 171 GLU A O 1
ATOM 1401 N N . ARG A 1 172 ? 18.292 1.479 -8.297 1.00 98.38 172 ARG A N 1
ATOM 1402 C CA . ARG A 1 172 ? 17.661 2.802 -8.153 1.00 98.38 172 ARG A CA 1
ATOM 1403 C C . ARG A 1 172 ? 16.138 2.718 -8.251 1.00 98.38 172 ARG A C 1
ATOM 1405 O O . ARG A 1 172 ? 15.456 3.239 -7.374 1.00 98.38 172 ARG A O 1
ATOM 1412 N N . VAL A 1 173 ? 15.611 2.031 -9.269 1.00 98.69 173 VAL A N 1
ATOM 1413 C CA . VAL A 1 173 ? 14.158 1.824 -9.428 1.00 98.69 173 VAL A CA 1
ATOM 1414 C C . VAL A 1 173 ? 13.598 1.076 -8.226 1.00 98.69 173 VAL A C 1
ATOM 1416 O O . VAL A 1 173 ? 12.597 1.501 -7.653 1.00 98.69 173 VAL A O 1
ATOM 1419 N N . MET A 1 174 ? 14.257 -0.008 -7.807 1.00 98.69 174 MET A N 1
ATOM 1420 C CA . MET A 1 174 ? 13.833 -0.778 -6.638 1.00 98.69 174 MET A CA 1
ATOM 1421 C C . MET A 1 174 ? 13.848 0.055 -5.360 1.00 98.69 174 MET A C 1
ATOM 1423 O O . MET A 1 174 ? 12.893 -0.025 -4.590 1.00 98.69 174 MET A O 1
ATOM 1427 N N . ALA A 1 175 ? 14.865 0.893 -5.150 1.00 98.69 175 ALA A N 1
ATOM 1428 C CA . ALA A 1 175 ? 14.901 1.797 -4.008 1.00 98.69 175 ALA A CA 1
ATOM 1429 C C . ALA A 1 175 ? 13.709 2.768 -4.018 1.00 98.69 175 ALA A C 1
ATOM 1431 O O . ALA A 1 175 ? 13.090 2.968 -2.975 1.00 98.69 175 ALA A O 1
ATOM 1432 N N . SER A 1 176 ? 13.336 3.328 -5.173 1.00 98.81 176 SER A N 1
ATOM 1433 C CA . SER A 1 176 ? 12.146 4.182 -5.293 1.00 98.81 176 SER A CA 1
ATOM 1434 C C . SER A 1 176 ? 10.849 3.409 -5.017 1.00 98.81 176 SER A C 1
ATOM 1436 O O . SER A 1 176 ? 10.019 3.868 -4.233 1.00 98.81 176 SER A O 1
ATOM 1438 N N . VAL A 1 177 ? 10.689 2.208 -5.588 1.00 98.81 177 VAL A N 1
ATOM 1439 C CA . VAL A 1 177 ? 9.520 1.337 -5.354 1.00 98.81 177 VAL A CA 1
ATOM 1440 C C . VAL A 1 177 ? 9.378 0.978 -3.871 1.00 98.81 177 VAL A C 1
ATOM 1442 O O . VAL A 1 177 ? 8.280 1.046 -3.322 1.00 98.81 177 VAL A O 1
ATOM 1445 N N . GLU A 1 178 ? 10.475 0.637 -3.192 1.00 98.69 178 GLU A N 1
ATOM 1446 C CA . GLU A 1 178 ? 10.468 0.257 -1.773 1.00 98.69 178 GLU A CA 1
ATOM 1447 C C . GLU A 1 178 ? 10.016 1.401 -0.853 1.00 98.69 178 GLU A C 1
ATOM 1449 O O . GLU A 1 178 ? 9.334 1.158 0.146 1.00 98.69 178 GLU A O 1
ATOM 1454 N N . LYS A 1 179 ? 10.331 2.653 -1.206 1.00 98.81 179 LYS A N 1
ATOM 1455 C CA . LYS A 1 179 ? 9.844 3.835 -0.479 1.00 98.81 179 LYS A CA 1
ATOM 1456 C C . LYS A 1 179 ? 8.336 4.021 -0.649 1.00 98.81 179 LYS A C 1
ATOM 1458 O O . LYS A 1 179 ? 7.648 4.274 0.339 1.00 98.81 179 LYS A O 1
ATOM 1463 N N . VAL A 1 180 ? 7.814 3.839 -1.867 1.00 98.81 180 VAL A N 1
ATOM 1464 C CA . V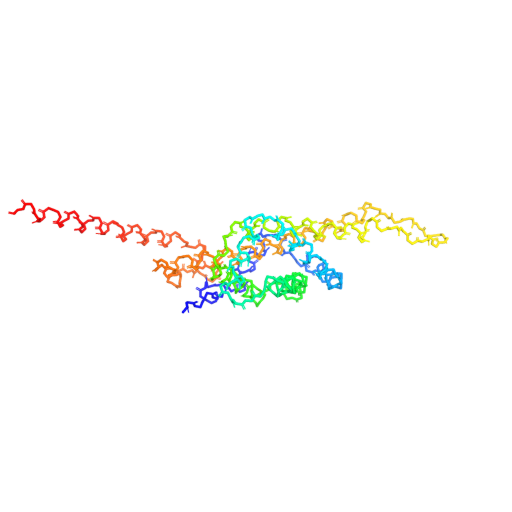AL A 1 180 ? 6.362 3.881 -2.130 1.00 98.81 180 VAL A CA 1
ATOM 1465 C C . VAL A 1 180 ? 5.652 2.748 -1.390 1.00 98.81 180 VAL A C 1
ATOM 1467 O O . VAL A 1 180 ? 4.652 2.985 -0.722 1.00 98.81 180 VAL A O 1
ATOM 1470 N N . PHE A 1 181 ? 6.208 1.535 -1.411 1.00 98.75 181 PHE A N 1
ATOM 1471 C CA . PHE A 1 181 ? 5.676 0.405 -0.645 1.00 98.75 181 PHE A CA 1
ATOM 1472 C C . PHE A 1 181 ? 5.622 0.693 0.855 1.00 98.75 181 PHE A C 1
ATOM 1474 O O . PHE A 1 181 ? 4.653 0.319 1.513 1.00 98.75 181 PHE A O 1
ATOM 1481 N N . ASN A 1 182 ? 6.637 1.361 1.410 1.00 98.69 182 ASN A N 1
ATOM 1482 C CA . ASN A 1 182 ? 6.603 1.759 2.812 1.00 98.69 182 ASN A CA 1
ATOM 1483 C C . ASN A 1 182 ? 5.501 2.794 3.085 1.00 98.69 182 ASN A C 1
ATOM 1485 O O . ASN A 1 182 ? 4.756 2.632 4.049 1.00 98.69 182 ASN A O 1
ATOM 1489 N N . LEU A 1 183 ? 5.355 3.805 2.222 1.00 98.62 183 LEU A N 1
ATOM 1490 C CA . LEU A 1 183 ? 4.280 4.796 2.328 1.00 98.62 183 LEU A CA 1
ATOM 1491 C C . LEU A 1 183 ? 2.891 4.134 2.261 1.00 98.62 183 LEU A C 1
ATOM 1493 O O . LEU A 1 183 ? 2.018 4.446 3.070 1.00 98.62 183 LEU A O 1
ATOM 1497 N N . ASP A 1 184 ? 2.705 3.169 1.357 1.00 98.56 184 ASP A N 1
ATOM 1498 C CA . ASP A 1 184 ? 1.475 2.381 1.258 1.00 98.56 184 ASP A CA 1
ATOM 1499 C C . ASP A 1 184 ? 1.226 1.572 2.537 1.00 98.56 184 ASP A C 1
ATOM 1501 O O . ASP A 1 184 ? 0.107 1.550 3.048 1.00 98.56 184 ASP A O 1
ATOM 1505 N N . LEU A 1 185 ? 2.261 0.930 3.093 1.00 98.19 185 LEU A N 1
ATOM 1506 C CA . LEU A 1 185 ? 2.160 0.191 4.353 1.00 98.19 185 LEU A CA 1
ATOM 1507 C C . LEU A 1 185 ? 1.773 1.090 5.532 1.00 98.19 185 LEU A C 1
ATOM 1509 O O . LEU A 1 185 ? 1.065 0.613 6.418 1.00 98.19 185 LEU A O 1
ATOM 1513 N N . GLN A 1 186 ? 2.178 2.364 5.542 1.00 98.12 186 GLN A N 1
ATOM 1514 C CA . GLN A 1 186 ? 1.712 3.325 6.547 1.00 98.12 186 GLN A CA 1
ATOM 1515 C C . GLN A 1 186 ? 0.203 3.567 6.417 1.00 98.12 186 GLN A C 1
ATOM 1517 O O . GLN A 1 186 ? -0.503 3.423 7.407 1.00 98.12 186 GLN A O 1
ATOM 1522 N N . ALA A 1 187 ? -0.314 3.818 5.207 1.00 97.94 187 ALA A N 1
ATOM 1523 C CA . ALA A 1 187 ? -1.758 3.969 4.983 1.00 97.94 187 ALA A CA 1
ATOM 1524 C C . ALA A 1 187 ? -2.544 2.717 5.408 1.00 97.94 187 ALA A C 1
ATOM 1526 O O . ALA A 1 187 ? -3.595 2.789 6.041 1.00 97.94 187 ALA A O 1
ATOM 1527 N N . ILE A 1 188 ? -2.033 1.532 5.073 1.00 96.88 188 ILE A N 1
ATOM 1528 C CA . ILE A 1 188 ? -2.694 0.285 5.460 1.00 96.88 188 ILE A CA 1
ATOM 1529 C C . ILE A 1 188 ? -2.644 0.100 6.979 1.00 96.88 188 ILE A C 1
ATOM 1531 O O . ILE A 1 188 ? -3.651 -0.271 7.577 1.00 96.88 188 ILE A O 1
ATOM 1535 N N . GLY A 1 189 ? -1.500 0.376 7.608 1.00 96.69 189 GLY A N 1
ATOM 1536 C CA . GLY A 1 189 ? -1.353 0.347 9.062 1.00 96.69 189 GLY A CA 1
ATOM 1537 C C . GLY A 1 189 ? -2.349 1.273 9.754 1.00 96.69 189 GLY A C 1
ATOM 1538 O O . GLY A 1 189 ? -3.036 0.834 10.674 1.00 96.69 189 GLY A O 1
ATOM 1539 N N . ASP A 1 190 ? -2.494 2.498 9.250 1.00 97.06 190 ASP A N 1
ATOM 1540 C CA . ASP A 1 190 ? -3.447 3.480 9.761 1.00 97.06 190 ASP A CA 1
ATOM 1541 C C . ASP A 1 190 ? -4.883 2.957 9.713 1.00 97.06 190 ASP A C 1
ATOM 1543 O O . ASP A 1 190 ? -5.597 2.971 10.716 1.00 97.06 190 ASP A O 1
ATOM 1547 N N . ALA A 1 191 ? -5.288 2.416 8.562 1.00 95.81 191 ALA A N 1
ATOM 1548 C CA . ALA A 1 191 ? -6.620 1.854 8.385 1.00 95.81 191 ALA A CA 1
ATOM 1549 C C . ALA A 1 191 ? -6.891 0.678 9.339 1.00 95.81 191 ALA A C 1
ATOM 1551 O O . ALA A 1 191 ? -7.949 0.638 9.961 1.00 95.81 191 ALA A O 1
ATOM 1552 N N . PHE A 1 192 ? -5.946 -0.257 9.491 1.00 94.75 192 PHE A N 1
ATOM 1553 C CA . PHE A 1 192 ? -6.102 -1.406 10.394 1.00 94.75 192 PHE A CA 1
ATOM 1554 C C . PHE A 1 192 ? -6.143 -0.988 11.868 1.00 94.75 192 PHE A C 1
ATOM 1556 O O . PHE A 1 192 ? -6.969 -1.496 12.629 1.00 94.75 192 PHE A O 1
ATOM 1563 N N . ILE A 1 193 ? -5.263 -0.072 12.286 1.00 95.06 193 ILE A N 1
ATOM 1564 C CA . ILE A 1 193 ? -5.226 0.428 13.666 1.00 95.06 193 ILE A CA 1
ATOM 1565 C C . ILE A 1 193 ? -6.506 1.206 13.968 1.00 95.06 193 ILE A C 1
ATOM 1567 O O . ILE A 1 193 ? -7.165 0.918 14.967 1.00 95.06 193 ILE A O 1
ATOM 1571 N N . GLY A 1 194 ? -6.885 2.137 13.090 1.00 95.25 194 GLY A N 1
ATOM 1572 C CA . GLY A 1 194 ? -8.105 2.924 13.227 1.00 95.25 194 GLY A CA 1
ATOM 1573 C C . GLY A 1 194 ? -9.353 2.048 13.291 1.00 95.25 194 GLY A C 1
ATOM 1574 O O . GLY A 1 194 ? -10.121 2.156 14.244 1.00 95.25 194 GLY A O 1
ATOM 1575 N N . ALA A 1 195 ? -9.500 1.106 12.353 1.00 93.75 195 ALA A N 1
ATOM 1576 C CA . ALA A 1 195 ? -10.616 0.161 12.347 1.00 93.75 195 ALA A CA 1
ATOM 1577 C C . ALA A 1 195 ? -10.671 -0.686 13.624 1.00 93.75 195 ALA A C 1
ATOM 1579 O O . ALA A 1 195 ? -11.740 -0.852 14.212 1.00 93.75 195 ALA A O 1
ATOM 1580 N N . THR A 1 196 ? -9.518 -1.172 14.096 1.00 92.25 196 THR A N 1
ATOM 1581 C CA . THR A 1 196 ? -9.442 -1.952 15.338 1.00 92.25 196 THR A CA 1
ATOM 1582 C C . THR A 1 196 ? -9.912 -1.126 16.533 1.00 92.25 196 THR A C 1
ATOM 1584 O O . THR A 1 196 ? -10.743 -1.604 17.306 1.00 92.25 196 THR A O 1
ATOM 1587 N N . LEU A 1 197 ? -9.422 0.109 16.682 1.00 93.88 197 LEU A N 1
ATOM 1588 C CA . LEU A 1 197 ? -9.797 1.001 17.784 1.00 93.88 197 LEU A CA 1
ATOM 1589 C C . LEU A 1 197 ? -11.293 1.328 17.764 1.00 93.88 197 LEU A C 1
ATOM 1591 O O . LEU A 1 197 ? -11.975 1.160 18.777 1.00 93.88 197 LEU A O 1
ATOM 1595 N N . GLU A 1 198 ? -11.834 1.700 16.607 1.00 92.69 198 GLU A N 1
ATOM 1596 C CA . GLU A 1 198 ? -13.258 2.011 16.497 1.00 92.69 198 GLU A CA 1
ATOM 1597 C C . GLU A 1 198 ? -14.146 0.781 16.719 1.00 92.69 198 GLU A C 1
ATOM 1599 O O . GLU A 1 198 ? -15.210 0.895 17.330 1.00 92.69 198 GLU A O 1
ATOM 1604 N N . SER A 1 199 ? -13.699 -0.415 16.314 1.00 91.00 199 SER A N 1
ATOM 1605 C CA . SER A 1 199 ? -14.443 -1.661 16.550 1.00 91.00 199 SER A CA 1
ATOM 1606 C C . SER A 1 199 ? -14.623 -1.991 18.037 1.00 91.00 199 SER A C 1
ATOM 1608 O O . SER A 1 199 ? -15.583 -2.671 18.400 1.00 91.00 199 SER A O 1
ATOM 1610 N N . VAL A 1 200 ? -13.733 -1.482 18.899 1.00 90.81 200 VAL A N 1
ATOM 1611 C CA . VAL A 1 200 ? -13.812 -1.626 20.362 1.00 90.81 200 VAL A CA 1
ATOM 1612 C C . VAL A 1 200 ? -14.355 -0.369 21.055 1.00 90.81 200 VAL A C 1
ATOM 1614 O O . VAL A 1 200 ? -14.295 -0.268 22.279 1.00 90.81 200 VAL A O 1
ATOM 1617 N N . GLY A 1 201 ? -14.914 0.576 20.292 1.00 90.88 201 GLY A N 1
ATOM 1618 C CA . GLY A 1 201 ? -15.568 1.780 20.811 1.00 90.88 201 GLY A CA 1
ATOM 1619 C C . GLY A 1 201 ? -14.633 2.955 21.102 1.00 90.88 201 GLY A C 1
ATOM 1620 O O . GLY A 1 201 ? -15.058 3.916 21.740 1.00 90.88 201 GLY A O 1
ATOM 1621 N N . LEU A 1 202 ? -13.377 2.906 20.647 1.00 91.88 202 LEU A N 1
ATOM 1622 C CA . LEU A 1 202 ? -12.416 4.001 20.789 1.00 91.88 202 LEU A CA 1
ATOM 1623 C C . LEU A 1 202 ? -12.428 4.850 19.511 1.00 91.88 202 LEU A C 1
ATOM 1625 O O . LEU A 1 202 ? -11.802 4.500 18.513 1.00 91.88 202 LEU A O 1
ATOM 1629 N N . ASN A 1 203 ? -13.166 5.961 19.540 1.00 91.50 203 ASN A N 1
ATOM 1630 C CA . ASN A 1 203 ? -13.302 6.865 18.399 1.00 91.50 203 ASN A CA 1
ATOM 1631 C C . ASN A 1 203 ? -12.000 7.643 18.154 1.00 91.50 203 ASN A C 1
ATOM 1633 O O . ASN A 1 203 ? -11.638 8.536 18.922 1.00 91.50 203 ASN A O 1
ATOM 1637 N N . VAL A 1 204 ? -11.317 7.332 17.052 1.00 93.12 204 VAL A N 1
ATOM 1638 C CA . VAL A 1 204 ? -10.079 8.023 16.663 1.00 93.12 204 VAL A CA 1
ATOM 1639 C C . VAL A 1 204 ? -10.347 9.480 16.289 1.00 93.12 204 VAL A C 1
ATOM 1641 O O . VAL A 1 204 ? -9.479 10.318 16.499 1.00 93.12 204 VAL A O 1
ATOM 1644 N N . GLY A 1 205 ? -11.550 9.818 15.814 1.00 92.69 205 GLY A N 1
ATOM 1645 C CA . GLY A 1 205 ? -11.917 11.184 15.431 1.00 92.69 205 GLY A CA 1
ATOM 1646 C C . GLY A 1 205 ? -11.843 12.210 16.570 1.00 92.69 205 GLY A C 1
ATOM 1647 O O . GLY A 1 205 ? -11.666 13.398 16.292 1.00 92.69 205 GLY A O 1
ATOM 1648 N N . ASP A 1 206 ? -11.921 11.757 17.825 1.00 93.25 206 ASP A N 1
ATOM 1649 C CA . ASP A 1 206 ? -11.845 12.609 19.020 1.00 93.25 206 ASP A CA 1
ATOM 1650 C C . ASP A 1 206 ? -10.397 12.921 19.439 1.00 93.25 206 ASP A C 1
ATOM 1652 O O . ASP A 1 206 ? -10.165 13.774 20.298 1.00 93.25 206 ASP A O 1
ATOM 1656 N N . VAL A 1 207 ? -9.407 12.255 18.833 1.00 96.31 207 VAL A N 1
ATOM 1657 C CA . VAL A 1 207 ? -7.988 12.517 19.094 1.00 96.31 207 VAL A CA 1
ATOM 1658 C C . VAL A 1 207 ? -7.608 13.894 18.560 1.00 96.31 207 VAL A C 1
ATOM 1660 O O . VAL A 1 207 ? -7.860 14.238 17.399 1.00 96.31 207 VAL A O 1
ATOM 1663 N N . VAL A 1 208 ? -6.973 14.690 19.420 1.00 95.94 208 VAL A N 1
ATOM 1664 C CA . VAL A 1 208 ? -6.519 16.035 19.072 1.00 95.94 208 VAL A CA 1
ATOM 1665 C C . VAL A 1 208 ? -5.186 15.932 18.339 1.00 95.94 208 VAL A C 1
ATOM 1667 O O . VAL A 1 208 ? -4.202 15.466 18.907 1.00 95.94 208 VAL A O 1
ATOM 1670 N N . ALA A 1 209 ? -5.144 16.408 17.096 1.00 95.06 209 ALA A N 1
ATOM 1671 C CA . ALA A 1 209 ? -3.933 16.508 16.286 1.00 95.06 209 ALA A C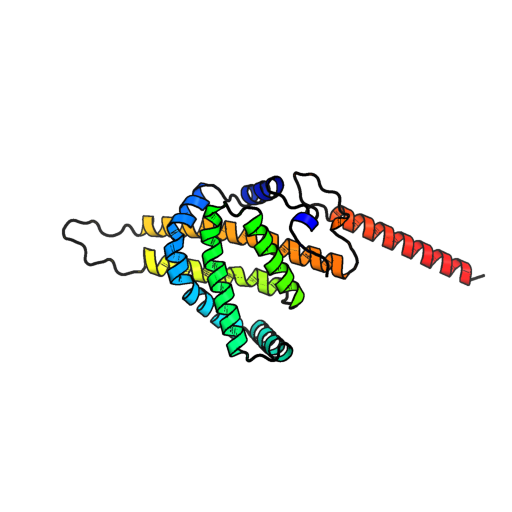A 1
ATOM 1672 C C . ALA A 1 209 ? -3.756 17.941 15.763 1.00 95.06 209 ALA A C 1
ATOM 1674 O O . ALA A 1 209 ? -4.730 18.669 15.553 1.00 95.06 209 ALA A O 1
ATOM 1675 N N . SER A 1 210 ? -2.505 18.356 15.553 1.00 92.38 210 SER A N 1
ATOM 1676 C CA . SER A 1 210 ? -2.197 19.616 14.861 1.00 92.38 210 SER A CA 1
ATOM 1677 C C . SER A 1 210 ? -2.282 19.442 13.342 1.00 92.38 210 SER A C 1
ATOM 1679 O O . SER A 1 210 ? -2.315 18.318 12.860 1.00 92.38 210 SER A O 1
ATOM 1681 N N . ALA A 1 211 ? -2.233 20.529 12.565 1.00 90.06 211 ALA A N 1
ATOM 1682 C CA . ALA A 1 211 ? -2.149 20.436 11.100 1.00 90.06 211 ALA A CA 1
ATOM 1683 C C . ALA A 1 211 ? -0.909 19.656 10.611 1.00 90.06 211 ALA A C 1
ATOM 1685 O O . ALA A 1 211 ? -0.894 19.155 9.488 1.00 90.06 211 ALA A O 1
ATOM 1686 N N . GLU A 1 212 ? 0.112 19.541 11.464 1.00 92.50 212 GLU A N 1
ATOM 1687 C CA . GLU A 1 212 ? 1.415 18.972 11.144 1.00 92.50 212 GLU A CA 1
ATOM 1688 C C . GLU A 1 212 ? 1.557 17.477 11.461 1.00 92.50 212 GLU A C 1
ATOM 1690 O O . GLU A 1 212 ? 2.575 16.873 11.129 1.00 92.50 212 GLU A O 1
ATOM 1695 N N . SER A 1 213 ? 0.530 16.882 12.058 1.00 95.62 213 SER A N 1
ATOM 1696 C CA . SER A 1 213 ? 0.468 15.470 12.445 1.00 95.62 213 SER A CA 1
ATOM 1697 C C . SER A 1 213 ? -0.919 14.923 12.140 1.00 95.62 213 SER A C 1
ATOM 1699 O O . SER A 1 213 ? -1.860 15.704 12.009 1.00 95.62 213 SER A O 1
ATOM 1701 N N . ASP A 1 214 ? -1.092 13.616 12.085 1.00 96.69 214 ASP A N 1
ATOM 1702 C CA . ASP A 1 214 ? -2.426 13.009 12.046 1.00 96.69 214 ASP A CA 1
ATOM 1703 C C . ASP A 1 214 ? -2.822 12.394 13.395 1.00 96.69 214 ASP A C 1
ATOM 1705 O O . ASP A 1 214 ? -2.038 12.320 14.341 1.00 96.69 214 ASP A O 1
ATOM 1709 N N . ARG A 1 215 ? -4.090 11.999 13.516 1.00 97.38 215 ARG A N 1
ATOM 1710 C CA . ARG A 1 215 ? -4.670 11.500 14.768 1.00 97.38 215 ARG A CA 1
ATOM 1711 C C . ARG A 1 215 ? -4.043 10.184 15.237 1.00 97.38 215 ARG A C 1
ATOM 1713 O O . ARG A 1 215 ? -4.016 9.931 16.439 1.00 97.38 215 ARG A O 1
ATOM 1720 N N . LEU A 1 216 ? -3.522 9.355 14.333 1.00 96.12 216 LEU A N 1
ATOM 1721 C CA . LEU A 1 216 ? -2.928 8.063 14.691 1.00 96.12 216 LEU A CA 1
ATOM 1722 C C . LEU A 1 216 ? -1.474 8.183 15.166 1.00 96.12 216 LEU A C 1
ATOM 1724 O O . LEU A 1 216 ? -0.946 7.238 15.752 1.00 96.12 216 LEU A O 1
ATOM 1728 N N . GLU A 1 217 ? -0.852 9.354 15.031 1.00 96.44 217 GLU A N 1
ATOM 1729 C CA . GLU A 1 217 ? 0.402 9.667 15.724 1.00 96.44 217 GLU A CA 1
ATOM 1730 C C . GLU A 1 217 ? 0.201 9.867 17.239 1.00 96.44 217 GLU A C 1
ATOM 1732 O O . GLU A 1 217 ? 1.136 9.663 18.014 1.00 96.44 217 GLU A O 1
ATOM 1737 N N . HIS A 1 218 ? -1.023 10.192 17.679 1.00 97.06 218 HIS A N 1
ATOM 1738 C CA . HIS A 1 218 ? -1.344 10.570 19.066 1.00 97.06 218 HIS A CA 1
ATOM 1739 C C . HIS A 1 218 ? -2.165 9.511 19.821 1.00 97.06 218 HIS A C 1
ATOM 1741 O O . HIS A 1 218 ? -3.073 9.808 20.604 1.00 97.06 218 HIS A O 1
ATOM 1747 N N . LEU A 1 219 ? -1.857 8.228 19.599 1.00 95.56 219 LEU A N 1
ATOM 1748 C CA . LEU A 1 219 ? -2.519 7.112 20.297 1.00 95.56 219 LEU A CA 1
ATOM 1749 C C . LEU A 1 219 ? -2.207 7.046 21.801 1.00 95.56 219 LEU A C 1
ATOM 1751 O O . LEU A 1 219 ? -2.806 6.248 22.526 1.00 95.56 219 LEU A O 1
ATOM 1755 N N . ASP A 1 220 ? -1.274 7.856 22.293 1.00 96.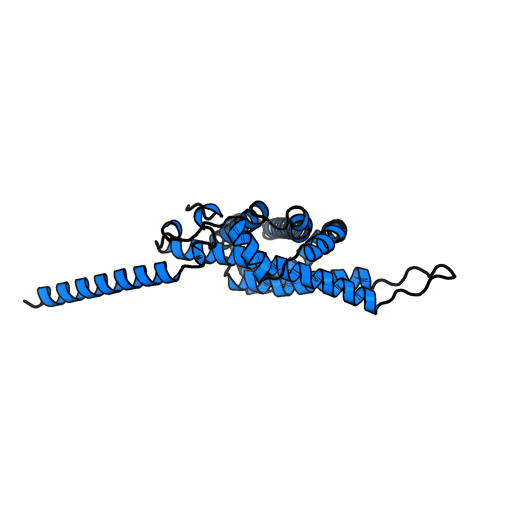31 220 ASP A N 1
ATOM 1756 C CA . ASP A 1 220 ? -1.077 8.102 23.720 1.00 96.31 220 ASP A CA 1
ATOM 1757 C C . ASP A 1 220 ? -2.338 8.680 24.384 1.00 96.31 220 ASP A C 1
ATOM 1759 O O . ASP A 1 220 ? -2.680 8.238 25.483 1.00 96.31 220 ASP A O 1
ATOM 1763 N N . GLN A 1 221 ? -3.096 9.542 23.693 1.00 96.88 221 GLN A N 1
ATOM 1764 C CA . GLN A 1 221 ? -4.369 10.079 24.197 1.00 96.88 221 GLN A CA 1
ATOM 1765 C C . GLN A 1 221 ? -5.396 8.959 24.413 1.00 96.88 221 GLN A C 1
ATOM 1767 O O . GLN A 1 221 ? -5.973 8.830 25.494 1.00 96.88 221 GLN A O 1
ATOM 1772 N N . VAL A 1 222 ? -5.546 8.066 23.428 1.00 94.94 222 VAL A N 1
ATOM 1773 C CA . VAL A 1 222 ? -6.445 6.900 23.515 1.00 94.94 222 VAL A CA 1
ATOM 1774 C C . VAL A 1 222 ? -6.052 5.978 24.675 1.00 94.94 222 VAL A C 1
ATOM 1776 O O . VAL A 1 222 ? -6.912 5.487 25.416 1.00 94.94 222 VAL A O 1
ATOM 1779 N N . LYS A 1 223 ? -4.745 5.762 24.877 1.00 93.69 223 LYS A N 1
ATOM 1780 C CA . LYS A 1 223 ? -4.224 4.974 26.007 1.00 93.69 223 LYS A CA 1
ATOM 1781 C C . LYS A 1 223 ? -4.544 5.637 27.345 1.00 93.69 223 LYS A C 1
ATOM 1783 O O . LYS A 1 223 ? -4.975 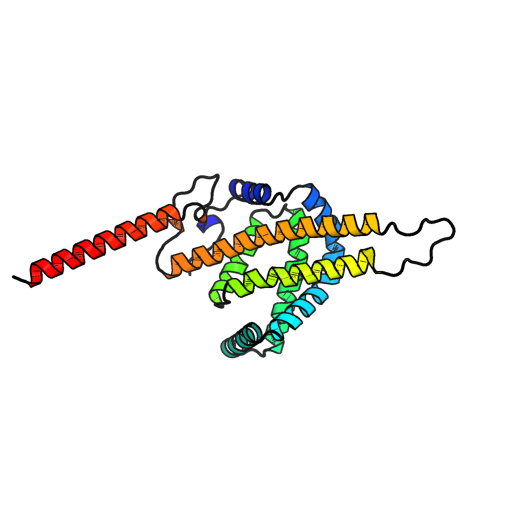4.942 28.265 1.00 93.69 223 LYS A O 1
ATOM 1788 N N . GLN A 1 224 ? -4.377 6.953 27.451 1.00 95.25 224 GLN A N 1
ATOM 1789 C CA . GLN A 1 224 ? -4.692 7.705 28.663 1.00 95.25 224 GLN A CA 1
ATOM 1790 C C . GLN A 1 224 ? -6.186 7.621 29.004 1.00 95.25 224 GLN A C 1
ATOM 1792 O O . GLN A 1 224 ? -6.535 7.316 30.145 1.00 95.25 224 GLN A O 1
ATOM 1797 N N . TRP A 1 225 ? -7.075 7.819 28.026 1.00 93.81 225 TRP A N 1
ATOM 1798 C CA . TRP A 1 225 ? -8.523 7.695 28.238 1.00 93.81 225 TRP A CA 1
ATOM 1799 C C . TRP A 1 225 ? -8.914 6.289 28.688 1.00 93.81 225 TRP A C 1
ATOM 1801 O O . TRP A 1 225 ? -9.680 6.132 29.637 1.00 93.81 225 TRP A O 1
ATOM 1811 N N . SER A 1 226 ? -8.325 5.267 28.063 1.00 93.00 226 SER A N 1
ATOM 1812 C CA . SER A 1 226 ? -8.560 3.867 28.430 1.00 93.00 226 SER A CA 1
ATOM 1813 C C . SER A 1 226 ? -8.119 3.573 29.866 1.00 93.00 226 SER A C 1
ATOM 1815 O O . SER A 1 226 ? -8.825 2.885 30.600 1.00 93.00 226 SER A O 1
ATOM 1817 N N . GLN A 1 227 ? -6.980 4.122 30.302 1.00 94.31 227 GLN A N 1
ATOM 1818 C CA . GLN A 1 227 ? -6.510 3.986 31.684 1.00 94.31 227 GLN A CA 1
ATOM 1819 C C . GLN A 1 227 ? -7.451 4.672 32.681 1.00 94.31 227 GLN A C 1
ATOM 1821 O O . GLN A 1 227 ? -7.778 4.078 33.709 1.00 94.31 227 GLN A O 1
ATOM 1826 N N . ILE A 1 228 ? -7.926 5.883 32.366 1.00 93.50 228 ILE A N 1
ATOM 1827 C CA . ILE A 1 228 ? -8.894 6.608 33.202 1.00 93.50 228 ILE A CA 1
ATOM 1828 C C . ILE A 1 228 ? -10.178 5.786 33.350 1.00 93.50 228 ILE A C 1
ATOM 1830 O O . ILE A 1 228 ? -10.590 5.516 34.478 1.00 93.50 228 ILE A O 1
ATOM 1834 N N . LEU A 1 229 ? -10.758 5.311 32.244 1.00 92.75 229 LEU A N 1
ATOM 1835 C CA . LEU A 1 229 ? -11.961 4.473 32.268 1.00 92.75 229 LEU A CA 1
ATOM 1836 C C . LEU A 1 229 ? -11.769 3.199 33.104 1.00 92.75 229 LEU A C 1
ATOM 1838 O O . LEU A 1 229 ? -12.622 2.870 33.927 1.00 92.75 229 LEU A O 1
ATOM 1842 N N . LEU A 1 230 ? -10.636 2.507 32.947 1.00 93.69 230 LEU A N 1
ATOM 1843 C CA . LEU A 1 230 ? -10.329 1.301 33.723 1.00 93.69 230 LEU A CA 1
ATOM 1844 C C . LEU A 1 230 ? -10.199 1.593 35.224 1.00 93.69 230 LEU A C 1
ATOM 1846 O O . LEU A 1 230 ? -10.779 0.872 36.033 1.00 93.69 230 LEU A O 1
ATOM 1850 N N . SER A 1 231 ? -9.488 2.660 35.599 1.00 93.81 231 SER A N 1
ATOM 1851 C CA . SER A 1 231 ? -9.350 3.066 37.006 1.00 93.81 231 SER A CA 1
ATOM 1852 C C . SER A 1 231 ? -10.687 3.439 37.651 1.00 93.81 231 SER A C 1
ATOM 1854 O O . SER A 1 231 ? -10.957 3.038 38.781 1.00 93.81 231 SER A O 1
ATOM 1856 N N . GLN A 1 232 ? -11.558 4.140 36.921 1.00 93.50 232 GLN A N 1
ATOM 1857 C CA . GLN A 1 232 ? -12.898 4.488 37.392 1.00 93.50 232 GLN A CA 1
ATOM 1858 C C . GLN A 1 232 ? -13.766 3.239 37.564 1.00 93.50 232 GLN A C 1
ATOM 1860 O O . GLN A 1 232 ? -14.439 3.094 38.582 1.00 93.50 232 GLN A O 1
ATOM 1865 N N . ALA A 1 233 ? -13.712 2.306 36.609 1.00 93.50 233 ALA A N 1
ATOM 1866 C CA . ALA A 1 233 ? -14.431 1.039 36.711 1.00 93.50 233 ALA A CA 1
ATOM 1867 C C . ALA A 1 233 ? -13.956 0.201 37.913 1.00 93.50 233 ALA A C 1
ATOM 1869 O O . ALA A 1 233 ? -14.777 -0.387 38.615 1.00 93.50 233 ALA A O 1
ATOM 1870 N N . GLN A 1 234 ? -12.647 0.179 38.186 1.00 93.31 234 GLN A N 1
ATOM 1871 C CA . GLN A 1 234 ? -12.073 -0.500 39.354 1.00 93.31 234 GLN A CA 1
ATOM 1872 C C . GLN A 1 234 ? -12.496 0.145 40.678 1.00 93.31 234 GLN A C 1
ATOM 1874 O O . GLN A 1 234 ? -12.824 -0.575 41.623 1.00 93.31 234 GLN A O 1
ATOM 1879 N N . ALA A 1 235 ? -12.522 1.479 40.747 1.00 91.88 235 ALA A N 1
ATOM 1880 C CA . ALA A 1 235 ? -13.001 2.201 41.923 1.00 91.88 235 ALA A CA 1
ATOM 1881 C C . ALA A 1 235 ? -14.481 1.888 42.204 1.00 91.88 235 ALA A C 1
ATOM 1883 O O . ALA A 1 235 ? -14.813 1.467 43.307 1.00 91.88 235 ALA A O 1
ATOM 1884 N N . LEU A 1 236 ? -15.343 1.965 41.182 1.00 92.06 236 LEU A N 1
ATOM 1885 C CA . LEU A 1 236 ? -16.766 1.626 41.308 1.00 92.06 236 LEU A CA 1
ATOM 1886 C C . LEU A 1 236 ? -16.989 0.174 41.749 1.00 92.06 236 LEU A C 1
ATOM 1888 O O . LEU A 1 236 ? -17.839 -0.088 42.595 1.00 92.06 236 LEU A O 1
ATOM 1892 N N . ALA A 1 237 ? -16.232 -0.776 41.197 1.00 89.12 237 ALA A N 1
ATOM 1893 C CA . ALA A 1 237 ? -16.332 -2.175 41.604 1.00 89.12 237 ALA A CA 1
ATOM 1894 C C . ALA A 1 237 ? -15.918 -2.382 43.071 1.00 89.12 237 ALA A C 1
ATOM 1896 O O . ALA A 1 237 ? -16.518 -3.205 43.760 1.00 89.12 237 ALA A O 1
ATOM 1897 N N . SER A 1 238 ? -14.923 -1.628 43.548 1.00 84.56 238 SER A N 1
ATOM 1898 C CA . SER A 1 238 ? -14.449 -1.695 44.935 1.00 84.56 238 SER A CA 1
ATOM 1899 C C . SER A 1 238 ? -15.481 -1.109 45.904 1.00 84.56 238 SER A C 1
ATOM 1901 O O . SER A 1 238 ? -15.854 -1.780 46.861 1.00 84.56 238 SER A O 1
ATOM 1903 N N . ASP A 1 239 ? -16.043 0.065 45.594 1.00 78.69 239 ASP A N 1
ATOM 1904 C CA . ASP A 1 239 ? -17.100 0.701 46.398 1.00 78.69 239 ASP A CA 1
ATOM 1905 C C . ASP A 1 239 ? -18.373 -0.170 46.488 1.00 78.69 239 ASP A C 1
ATOM 1907 O O . ASP A 1 239 ? -19.039 -0.238 47.526 1.00 78.69 239 ASP A O 1
ATOM 1911 N N . VAL A 1 240 ? -18.722 -0.879 45.407 1.00 70.38 240 VAL A N 1
ATOM 1912 C CA . VAL A 1 240 ? -19.850 -1.829 45.399 1.00 70.38 240 VAL A CA 1
ATOM 1913 C C . VAL A 1 240 ? -19.567 -3.053 46.276 1.00 70.38 240 VAL A C 1
ATOM 1915 O O . VAL A 1 240 ? -20.477 -3.542 46.942 1.00 70.38 240 VAL A O 1
ATOM 1918 N N . MET A 1 241 ? -18.327 -3.549 46.319 1.00 61.25 241 MET A N 1
ATOM 1919 C CA . MET A 1 241 ? -17.979 -4.655 47.219 1.00 61.25 241 MET A CA 1
ATOM 1920 C C . MET A 1 241 ? -17.972 -4.223 48.688 1.00 61.25 241 MET A C 1
ATOM 1922 O O . MET A 1 241 ? -18.498 -4.956 49.524 1.00 61.25 241 MET A O 1
ATOM 1926 N N . ASP A 1 242 ? -17.469 -3.029 48.996 1.00 63.50 242 ASP A N 1
ATOM 1927 C CA . ASP A 1 242 ? -17.444 -2.515 50.370 1.00 63.50 242 ASP A CA 1
ATOM 1928 C C . ASP A 1 242 ? -18.856 -2.209 50.902 1.00 63.50 242 ASP A C 1
ATOM 1930 O O . ASP A 1 242 ? -19.139 -2.423 52.081 1.00 63.50 242 ASP A O 1
ATOM 1934 N N . SER A 1 243 ? -19.779 -1.776 50.036 1.00 59.91 243 SER A N 1
ATOM 1935 C CA . SER A 1 243 ? -21.183 -1.538 50.411 1.00 59.91 243 SER A CA 1
ATOM 1936 C C . SER A 1 243 ? -22.036 -2.809 50.538 1.00 59.91 243 SER A C 1
ATOM 1938 O O . SER A 1 243 ? -23.049 -2.776 51.230 1.00 59.91 243 SER A O 1
ATOM 1940 N N . ALA A 1 244 ? -21.638 -3.930 49.925 1.00 54.97 244 ALA A N 1
ATOM 1941 C CA . ALA A 1 244 ? -22.360 -5.207 49.992 1.00 54.97 244 ALA A CA 1
ATOM 1942 C C . ALA A 1 244 ? -21.996 -6.084 51.212 1.00 54.97 244 ALA A C 1
ATOM 1944 O O . ALA A 1 244 ? -22.596 -7.143 51.400 1.00 54.97 244 ALA A O 1
ATOM 1945 N N . ILE A 1 245 ? -21.007 -5.676 52.019 1.00 52.69 245 ILE A N 1
ATOM 1946 C CA . ILE A 1 245 ? -20.516 -6.413 53.202 1.00 52.69 245 ILE A CA 1
ATOM 1947 C C . ILE A 1 245 ? -21.132 -5.887 54.525 1.00 52.69 245 ILE A C 1
ATOM 1949 O O . ILE A 1 245 ? -20.894 -6.465 55.588 1.00 52.69 245 ILE A O 1
ATOM 1953 N N . LEU A 1 246 ? -21.972 -4.846 54.479 1.00 42.78 246 LEU A N 1
ATOM 1954 C CA . LEU A 1 246 ? -22.738 -4.317 55.623 1.00 42.78 246 LEU A CA 1
ATOM 1955 C C . LEU A 1 246 ? -24.201 -4.778 55.600 1.00 42.78 246 LEU A C 1
ATOM 1957 O O . LEU A 1 246 ? -24.745 -4.998 56.707 1.00 42.78 246 LEU A O 1
#

pLDDT: mean 93.07, std 10.27, range [42.78, 98.81]

Secondary structure (DSSP, 8-state):
----SHHHHT--HHHHHHHHHHTT--HHHHHHHHHTHHHHHHHHHHHHHHHHHHHHHSHHHHHHHHHHHHHHT--HHHHHHHHHHHHHHHHHHHHHGGGGTT-HHHHHHHHHHHHHHHHTT--HHHHHHHHHHHHHHHHHHHHIIIIISPPP---TTPPPP-HHHHHHHHHHHHHHHHHHHHHHHHHHHHHHHHHHHHHTT--GGGS---TTS-GGGGHHHHHHHHHHHHHHHHHHHHHHHHHTT-

Sequence (246 aa):
MHNLDAIHFGINESNLSRRREFVRLTAEDAVTLKEMIPWAQDHASAIAREFYDWQFSFRPTARFFSEFAAKRGVSVGDLRRNLEKAQAEYMVEVFTGAETEWGLAYFEKRLKVGVVHDQINLPFKWYVGSYAEYRRLVREALLRDFVSAPAPAAKKGTEAPDRAAQYEMVERVMASVEKVFNLDLQAIGDAFIGATLESVGLNVGDVVASAESDRLEHLDQVKQWSQILLSQAQALASDVMDSAIL